Protein AF-A0A1F3ZTP5-F1 (afdb_monomer_lite)

Radius of gyration: 27.8 Å; chains: 1; bounding box: 77×36×83 Å

pLDDT: mean 87.01, std 12.2, range [31.11, 98.38]

Secondary structure (DSSP, 8-state):
---SSTHHHHHHHHHHHHHHHHHHHHHHHHHS-SSHHHHHHHHHHHHIIIIIHHHHHHHHHHHHHHHHHHHHHHHHHHHHHH-EEEES--BSS--EEEEEEPPPBPPTTGGG-TT--SBTTS-SSSSSHHHHHHHHHHS-EEETTEEEPPPSEEEEEEEETTEEEEEEEE--TT-SS-EEEEESS---SEEEEEEE---HHHHHTTEEEEEEEEEETTT--EEEEEEEEEE-TTTT--GGG--HHHH--STTSEESPPPGGG-HHHHHHHHHB-SS---

Foldseek 3Di:
DPPPDCVVVVVVVVVVVLVVVLVVQLVCLQPVDPDPVSSVVSNVVSCCVSPVVVVVVVVVVVVVVVLLVVLLVVQVCCQVPPFDKDFPAADEQFQEAEAPAAWAEDDLVLLLDLPRFTQPQHHHPPDCPVLVVQALQQCWDQDPVGTAGHHQWYKYWDQDPVGIKIWIWGDDPPPPDIDIDIDRDDPGQKYKHKDWPDDPVCSSSQKTKMKIWIAGNVVRDTRMIGIKMFHQSCNSDCPPNDSRNNPRQAQSGMPVGADPPRCVVSVSVCRRYGSHNDD

Structure (mmCIF, N/CA/C/O backbone):
data_AF-A0A1F3ZTP5-F1
#
_entry.id   AF-A0A1F3ZTP5-F1
#
loop_
_atom_site.group_PDB
_atom_site.id
_atom_site.type_symbol
_atom_site.label_atom_id
_atom_site.label_alt_id
_atom_site.label_comp_id
_atom_site.label_asym_id
_atom_site.label_entity_id
_atom_site.label_seq_id
_atom_site.pdbx_PDB_ins_code
_atom_site.Cartn_x
_atom_site.Cartn_y
_atom_site.Cartn_z
_atom_site.occupancy
_atom_site.B_iso_or_equiv
_atom_site.auth_seq_id
_atom_site.auth_comp_id
_atom_site.auth_asym_id
_atom_site.auth_atom_id
_atom_site.pdbx_PDB_model_num
ATOM 1 N N . MET A 1 1 ? -0.565 4.700 -25.127 1.00 31.11 1 MET A N 1
ATOM 2 C CA . MET A 1 1 ? -1.090 6.074 -25.301 1.00 31.11 1 MET A CA 1
ATOM 3 C C . MET A 1 1 ? 0.059 7.062 -25.530 1.00 31.11 1 MET A C 1
ATOM 5 O O . MET A 1 1 ? 0.350 7.865 -24.660 1.00 31.11 1 MET A O 1
ATOM 9 N N . LEU A 1 2 ? 0.741 7.001 -26.679 1.00 36.72 2 LEU A N 1
ATOM 10 C CA . LEU A 1 2 ? 1.839 7.929 -27.032 1.00 36.72 2 LEU A CA 1
ATOM 11 C C . LEU A 1 2 ? 1.608 8.626 -28.387 1.00 36.72 2 LEU A C 1
ATOM 13 O O . LEU A 1 2 ? 2.519 9.229 -28.938 1.00 36.72 2 LEU A O 1
ATOM 17 N N . GLU A 1 3 ? 0.387 8.563 -28.923 1.00 40.22 3 GLU A N 1
ATOM 18 C CA . GLU A 1 3 ? 0.065 9.089 -30.259 1.00 40.22 3 GLU A CA 1
ATOM 19 C C . GLU A 1 3 ? -0.577 10.489 -30.251 1.00 40.22 3 GLU A C 1
ATOM 21 O O . GLU A 1 3 ? -0.885 11.022 -31.308 1.00 40.22 3 GLU A O 1
ATOM 26 N N . LEU A 1 4 ? -0.776 11.120 -29.087 1.00 48.00 4 LEU A N 1
ATOM 27 C CA . LEU A 1 4 ? -1.592 12.344 -28.981 1.00 48.00 4 LEU A CA 1
ATOM 28 C C . LEU A 1 4 ? -0.819 13.656 -28.799 1.00 48.00 4 LEU A C 1
ATOM 30 O O . LEU A 1 4 ? -1.401 14.670 -2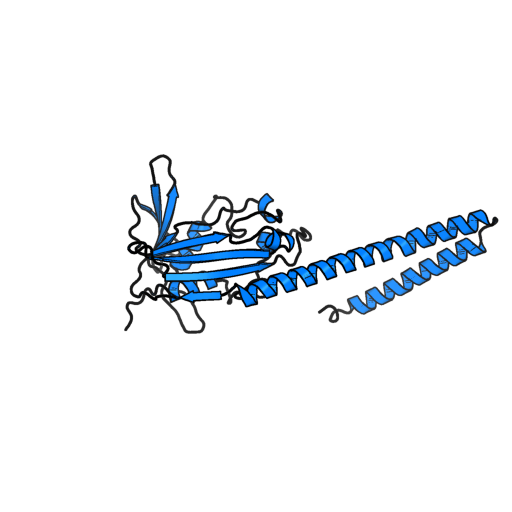8.428 1.00 48.00 4 LEU A O 1
ATOM 34 N N . THR A 1 5 ? 0.473 13.694 -29.113 1.00 50.00 5 THR A N 1
ATOM 35 C CA . THR A 1 5 ? 1.211 14.961 -29.183 1.00 50.00 5 THR A CA 1
ATOM 36 C C . THR A 1 5 ? 2.059 14.969 -30.452 1.00 50.00 5 THR A C 1
ATOM 38 O O . THR A 1 5 ? 2.748 13.995 -30.750 1.00 50.00 5 THR A O 1
ATOM 41 N N . GLY A 1 6 ? 2.048 16.064 -31.224 1.00 54.59 6 GLY A N 1
ATOM 42 C CA . GLY A 1 6 ? 2.854 16.258 -32.451 1.00 54.59 6 GLY A CA 1
ATOM 43 C C . GLY A 1 6 ? 4.380 16.124 -32.274 1.00 54.59 6 GLY A C 1
ATOM 44 O O . GLY A 1 6 ? 5.155 16.376 -33.189 1.00 54.59 6 GLY A O 1
ATOM 45 N N . VAL A 1 7 ? 4.825 15.689 -31.099 1.00 60.00 7 VAL A N 1
ATOM 46 C CA . VAL A 1 7 ? 6.170 15.216 -30.785 1.00 60.00 7 VAL A CA 1
ATOM 47 C C . VAL A 1 7 ? 6.524 13.975 -31.615 1.00 60.00 7 VAL A C 1
ATOM 49 O O . VAL A 1 7 ? 7.673 13.822 -32.018 1.00 60.00 7 VAL A O 1
ATOM 52 N N . GLY A 1 8 ? 5.551 13.116 -31.943 1.00 63.88 8 GLY A N 1
ATOM 53 C CA . GLY A 1 8 ? 5.797 11.908 -32.741 1.00 63.88 8 GLY A CA 1
ATOM 54 C C . GLY A 1 8 ? 6.301 12.197 -34.161 1.00 63.88 8 GLY A C 1
ATOM 55 O O . GLY A 1 8 ? 7.235 11.549 -34.635 1.00 63.88 8 GLY A O 1
ATOM 56 N N . SER A 1 9 ? 5.735 13.200 -34.835 1.00 69.81 9 SER A N 1
ATOM 57 C CA . SER A 1 9 ? 6.185 13.636 -36.164 1.00 69.81 9 SER A CA 1
ATOM 58 C C . SER A 1 9 ? 7.525 14.374 -36.103 1.00 69.81 9 SER A C 1
ATOM 60 O O . SER A 1 9 ? 8.385 14.135 -36.951 1.00 69.81 9 SER A O 1
ATOM 62 N N . LEU A 1 10 ? 7.749 15.191 -35.069 1.00 71.44 10 LEU A N 1
ATOM 63 C CA . LEU A 1 10 ? 9.030 15.862 -34.825 1.00 71.44 10 LEU A CA 1
ATOM 64 C C . LEU A 1 10 ? 10.173 14.856 -34.605 1.00 71.44 10 LEU A C 1
ATOM 66 O O . LEU A 1 10 ? 11.228 14.971 -35.224 1.00 71.44 10 LEU A O 1
ATOM 70 N N . LEU A 1 11 ? 9.952 13.828 -33.779 1.00 71.62 11 LEU A N 1
ATOM 71 C CA . LEU A 1 11 ? 10.932 12.769 -33.521 1.00 71.62 11 LEU A CA 1
ATOM 72 C C . LEU A 1 11 ? 11.228 11.933 -34.773 1.00 71.62 11 LEU A C 1
ATOM 74 O O . LEU A 1 11 ? 12.384 11.584 -35.013 1.00 71.62 11 LEU A O 1
ATOM 78 N N . ARG A 1 12 ? 10.216 11.656 -35.610 1.00 74.00 12 ARG A N 1
ATOM 79 C CA . ARG A 1 12 ? 10.426 11.019 -36.922 1.00 74.00 12 ARG A CA 1
ATOM 80 C C . ARG A 1 12 ? 11.275 11.899 -37.844 1.00 74.00 12 ARG A C 1
ATOM 82 O O . ARG A 1 12 ? 12.199 11.387 -38.466 1.00 74.00 12 ARG A O 1
ATOM 89 N N . GLY A 1 13 ? 11.024 13.209 -37.885 1.00 78.62 13 GLY A N 1
ATOM 90 C CA . GLY A 1 13 ? 11.834 14.161 -38.655 1.00 78.62 13 GLY A CA 1
ATOM 91 C C . GLY A 1 13 ? 13.297 14.203 -38.200 1.00 78.62 13 GLY A C 1
ATOM 92 O O . GLY A 1 13 ? 14.204 14.098 -39.024 1.00 78.62 13 GLY A O 1
ATOM 93 N N . ILE A 1 14 ? 13.535 14.260 -36.886 1.00 82.44 14 ILE A N 1
ATOM 94 C CA . ILE A 1 14 ? 14.885 14.215 -36.296 1.00 82.44 14 ILE A CA 1
ATOM 95 C C . ILE A 1 14 ? 15.584 12.887 -36.620 1.00 82.44 14 ILE A C 1
ATOM 97 O O . ILE A 1 14 ? 16.772 12.881 -36.938 1.00 82.44 14 ILE A O 1
ATOM 101 N N . SER A 1 15 ? 14.854 11.767 -36.604 1.00 82.12 15 SER A N 1
ATOM 102 C CA . SER A 1 15 ? 15.396 10.456 -36.975 1.00 82.12 15 SER A CA 1
ATOM 103 C C . SER A 1 15 ? 15.842 10.398 -38.440 1.00 82.12 15 SER A C 1
ATOM 105 O O . SER A 1 15 ? 16.926 9.889 -38.720 1.00 82.12 15 SER A O 1
ATOM 107 N N . VAL A 1 16 ? 15.063 10.962 -39.370 1.00 86.06 16 VAL A N 1
ATOM 108 C CA . VAL A 1 16 ? 15.443 11.032 -40.793 1.00 86.06 16 VAL A CA 1
ATOM 109 C C . VAL A 1 16 ? 16.711 11.865 -40.975 1.00 86.06 16 VAL A C 1
ATOM 111 O O . VAL A 1 16 ? 17.641 11.419 -41.642 1.00 86.06 16 VAL A O 1
ATOM 114 N N . VAL A 1 17 ? 16.796 13.037 -40.337 1.00 89.75 17 VAL A N 1
ATOM 115 C CA . VAL A 1 17 ? 17.998 13.890 -40.388 1.00 89.75 17 VAL A CA 1
ATOM 116 C C . VAL A 1 17 ? 19.217 13.169 -39.805 1.00 89.75 17 VAL A C 1
ATOM 118 O O . VAL A 1 17 ? 20.292 13.207 -40.400 1.00 89.75 17 VAL A O 1
ATOM 121 N N . TYR A 1 18 ? 19.056 12.464 -38.683 1.00 89.06 18 TYR A N 1
ATOM 122 C CA . TYR A 1 18 ? 20.122 11.676 -38.062 1.00 89.06 18 TYR A CA 1
ATOM 123 C C . TYR A 1 18 ? 20.670 10.595 -39.003 1.00 89.06 18 TYR A C 1
ATOM 125 O O . TYR A 1 18 ? 21.885 10.480 -39.170 1.00 89.06 18 TYR A O 1
ATOM 133 N N . TRP A 1 19 ? 19.790 9.840 -39.668 1.00 88.00 19 TRP A N 1
ATOM 134 C CA . TRP A 1 19 ? 20.212 8.817 -40.625 1.00 88.00 19 TRP A CA 1
ATOM 135 C C . TRP A 1 19 ? 20.832 9.415 -41.889 1.00 88.00 19 TRP A C 1
ATOM 137 O O . TRP A 1 19 ? 21.827 8.878 -42.366 1.00 88.00 19 TRP A O 1
ATOM 147 N N . LEU A 1 20 ? 20.337 10.556 -42.381 1.00 91.69 20 LEU A N 1
ATOM 148 C CA . LEU A 1 20 ? 20.961 11.279 -43.496 1.00 91.69 20 LEU A CA 1
ATOM 149 C C . LEU A 1 20 ? 22.379 11.761 -43.152 1.00 91.69 20 LEU A C 1
ATOM 151 O O . LEU A 1 20 ? 23.283 11.680 -43.990 1.00 91.69 20 LEU A O 1
ATOM 155 N N . LEU A 1 21 ? 22.598 12.231 -41.920 1.00 91.38 21 LEU A N 1
ATOM 156 C CA . LEU A 1 21 ? 23.928 12.592 -41.424 1.00 91.38 21 LEU A CA 1
ATOM 157 C C . LEU A 1 21 ? 24.839 11.364 -41.336 1.00 91.38 21 LEU A C 1
ATOM 159 O O . LEU A 1 21 ? 25.978 11.426 -41.799 1.00 91.38 21 LEU A O 1
ATOM 163 N N . ALA A 1 22 ? 24.332 10.240 -40.821 1.00 90.38 22 ALA A N 1
ATOM 164 C CA . ALA A 1 22 ? 25.071 8.981 -40.748 1.00 90.38 22 ALA A CA 1
ATOM 165 C C . ALA A 1 22 ? 25.503 8.488 -42.140 1.00 90.38 22 ALA A C 1
ATOM 167 O O . ALA A 1 22 ? 26.673 8.167 -42.353 1.00 90.38 22 ALA A O 1
ATOM 168 N N . THR A 1 23 ? 24.586 8.481 -43.116 1.00 90.88 23 THR A N 1
ATOM 169 C CA . THR A 1 23 ? 24.880 8.053 -44.493 1.00 90.88 23 THR A CA 1
ATOM 170 C C . THR A 1 23 ? 25.842 9.007 -45.193 1.00 90.88 23 THR A C 1
ATOM 172 O O . THR A 1 23 ? 26.735 8.556 -45.907 1.00 90.88 23 THR A O 1
ATOM 175 N N . SER A 1 24 ? 25.714 10.316 -44.955 1.00 90.31 24 SER A N 1
ATOM 176 C CA . SER A 1 24 ? 26.621 11.324 -45.518 1.00 90.31 24 SER A CA 1
ATOM 177 C C . SER A 1 24 ? 28.033 11.193 -44.943 1.00 90.31 24 SER A C 1
ATOM 179 O O . SER A 1 24 ? 29.011 11.217 -45.690 1.00 90.31 24 SER A O 1
ATOM 181 N N . ALA A 1 25 ? 28.156 10.988 -43.628 1.00 89.25 25 ALA A N 1
ATOM 182 C CA . ALA A 1 25 ? 29.435 10.748 -42.963 1.00 89.25 25 ALA A CA 1
ATOM 183 C C . ALA A 1 25 ? 30.100 9.455 -43.461 1.00 89.25 25 ALA A C 1
ATOM 185 O O . ALA A 1 25 ? 31.305 9.440 -43.720 1.00 89.25 25 ALA A O 1
ATOM 186 N N . LEU A 1 26 ? 29.314 8.392 -43.664 1.00 90.94 26 LEU A N 1
ATOM 187 C CA . LEU A 1 26 ? 29.799 7.128 -44.215 1.00 90.94 26 LEU A CA 1
ATOM 188 C C . LEU A 1 26 ? 30.305 7.297 -45.657 1.00 90.94 26 LEU A C 1
ATOM 190 O O . LEU A 1 26 ? 31.406 6.849 -45.979 1.00 90.94 26 LEU A O 1
ATOM 194 N N . ALA A 1 27 ? 29.545 7.989 -46.511 1.00 89.88 27 ALA A N 1
ATOM 195 C CA . ALA A 1 27 ? 29.942 8.275 -47.890 1.00 89.88 27 ALA A CA 1
ATOM 196 C C . ALA A 1 27 ? 31.245 9.091 -47.949 1.00 89.88 27 ALA A C 1
ATOM 198 O O . ALA A 1 27 ? 32.161 8.747 -48.698 1.00 89.88 27 ALA A O 1
ATOM 199 N N . LEU A 1 28 ? 31.376 10.122 -47.105 1.00 88.38 28 LEU A N 1
ATOM 200 C CA . LEU A 1 28 ? 32.594 10.931 -47.005 1.00 88.38 28 LEU A CA 1
ATOM 201 C C . LEU A 1 28 ? 33.809 10.107 -46.553 1.00 88.38 28 LEU A C 1
ATOM 203 O O . LEU A 1 28 ? 34.886 10.256 -47.137 1.00 88.38 28 LEU A O 1
ATOM 207 N N . ALA A 1 29 ? 33.642 9.217 -45.570 1.00 87.06 29 ALA A N 1
ATOM 208 C CA . ALA A 1 29 ? 34.709 8.339 -45.086 1.00 87.06 29 ALA A CA 1
ATOM 209 C C . ALA A 1 29 ? 35.222 7.379 -46.179 1.00 87.06 29 ALA A C 1
ATOM 211 O O . ALA A 1 29 ? 36.426 7.126 -46.274 1.00 87.06 29 ALA A O 1
ATOM 212 N N . ILE A 1 30 ? 34.329 6.885 -47.043 1.00 85.81 30 ILE A N 1
ATOM 213 C CA . ILE A 1 30 ? 34.668 5.959 -48.135 1.00 85.81 30 ILE A CA 1
ATOM 214 C C . ILE A 1 30 ? 35.279 6.698 -49.340 1.00 85.81 30 ILE A C 1
ATOM 216 O O . ILE A 1 30 ? 36.223 6.196 -49.962 1.00 85.81 30 ILE A O 1
ATOM 220 N N . TRP A 1 31 ? 34.771 7.887 -49.684 1.00 85.62 31 TRP A N 1
ATOM 221 C CA . TRP A 1 31 ? 35.189 8.628 -50.882 1.00 85.62 31 TRP A CA 1
ATOM 222 C C . TRP A 1 31 ? 36.467 9.446 -50.696 1.00 85.62 31 TRP A C 1
ATOM 224 O O . TRP A 1 31 ? 37.300 9.460 -51.598 1.00 85.62 31 TRP A O 1
ATOM 234 N N . LYS A 1 32 ? 36.664 10.099 -49.543 1.00 81.31 32 LYS A N 1
ATOM 235 C CA . LYS A 1 32 ? 37.832 10.975 -49.315 1.00 81.31 32 LYS A CA 1
ATOM 236 C C . LYS A 1 32 ? 39.041 10.281 -48.681 1.00 81.31 32 LYS A C 1
ATOM 238 O O . LYS A 1 32 ? 40.088 10.907 -48.546 1.00 81.31 32 LYS A O 1
ATOM 243 N N . GLY A 1 33 ? 38.933 9.009 -48.297 1.00 74.25 33 GLY A N 1
ATOM 244 C CA . GLY A 1 33 ? 40.052 8.263 -47.720 1.00 74.25 33 GLY A CA 1
ATOM 245 C C . GLY A 1 33 ? 41.163 7.998 -48.752 1.00 74.25 33 GLY A C 1
ATOM 246 O O . GLY A 1 33 ? 40.911 7.292 -49.728 1.00 74.25 33 GLY A O 1
ATOM 247 N N . PRO A 1 34 ? 42.404 8.485 -48.557 1.00 70.94 34 PRO A N 1
ATOM 248 C CA . PRO A 1 34 ? 43.487 8.310 -49.532 1.00 70.94 34 PRO A CA 1
ATOM 249 C C . PRO A 1 34 ? 44.067 6.885 -49.550 1.00 70.94 34 PRO A C 1
ATOM 251 O O . PRO A 1 34 ? 44.755 6.506 -50.492 1.00 70.94 34 PRO A O 1
ATOM 254 N N . ARG A 1 35 ? 43.808 6.080 -48.508 1.00 82.06 35 ARG A N 1
ATOM 255 C CA . ARG A 1 35 ? 44.288 4.696 -48.362 1.00 82.06 35 ARG A CA 1
ATOM 256 C C . ARG A 1 35 ? 43.151 3.771 -47.944 1.00 82.06 35 ARG A C 1
ATOM 258 O O . ARG A 1 35 ? 42.264 4.183 -47.198 1.00 82.06 35 ARG A O 1
ATOM 265 N N . TRP A 1 36 ? 43.206 2.514 -48.381 1.00 78.19 36 TRP A N 1
ATOM 266 C CA . TRP A 1 36 ? 42.155 1.521 -48.127 1.00 78.19 36 TRP A CA 1
ATOM 267 C C . TRP A 1 36 ? 41.893 1.289 -46.627 1.00 78.19 36 TRP A C 1
ATOM 269 O O . TRP A 1 36 ? 40.739 1.227 -46.219 1.00 78.19 36 TRP A O 1
ATOM 279 N N . TRP A 1 37 ? 42.933 1.284 -45.784 1.00 74.81 37 TRP A N 1
ATOM 280 C CA . TRP A 1 37 ? 42.785 1.138 -44.328 1.00 74.81 37 TRP A CA 1
ATOM 281 C C . TRP A 1 37 ? 42.115 2.350 -43.659 1.00 74.81 37 TRP A C 1
ATOM 283 O O . TRP A 1 37 ? 41.354 2.186 -42.708 1.00 74.81 37 TRP A O 1
ATOM 293 N N . GLY A 1 38 ? 42.342 3.564 -44.173 1.00 81.31 38 GLY A N 1
ATOM 294 C CA . GLY A 1 38 ? 41.719 4.786 -43.654 1.00 81.31 38 GLY A CA 1
ATOM 295 C C . GLY A 1 38 ? 40.217 4.832 -43.937 1.00 81.31 38 GLY A C 1
ATOM 296 O O . GLY A 1 38 ? 39.445 5.281 -43.093 1.00 81.31 38 GLY A O 1
ATOM 297 N N . LYS A 1 39 ? 39.795 4.285 -45.086 1.00 83.62 39 LYS A N 1
ATOM 298 C CA . LYS A 1 39 ? 38.377 4.098 -45.427 1.00 83.62 39 LYS A CA 1
ATOM 299 C C . LYS A 1 39 ? 37.701 3.119 -44.465 1.00 83.62 39 LYS A C 1
ATOM 301 O O . LYS A 1 39 ? 36.627 3.422 -43.953 1.00 83.62 39 LYS A O 1
ATOM 306 N N . SER A 1 40 ? 38.350 1.988 -44.174 1.00 83.44 40 SER A N 1
ATOM 307 C CA . SER A 1 40 ? 37.825 0.980 -43.243 1.00 83.44 40 SER A CA 1
ATOM 308 C C . SER A 1 40 ? 37.694 1.518 -41.817 1.00 83.44 40 SER A C 1
ATOM 310 O O . SER A 1 40 ? 36.636 1.372 -41.211 1.00 83.44 40 SER A O 1
ATOM 312 N N . LEU A 1 41 ? 38.723 2.193 -41.291 1.00 86.69 41 LEU A N 1
ATOM 313 C CA . LEU A 1 41 ? 38.667 2.789 -39.949 1.00 86.69 41 LEU A CA 1
ATOM 314 C C . LEU A 1 41 ? 37.601 3.888 -39.848 1.00 86.69 41 LEU A C 1
ATOM 316 O O . LEU A 1 41 ? 36.858 3.929 -38.868 1.00 86.69 41 LEU A O 1
ATOM 320 N N . GLY A 1 42 ? 37.480 4.742 -40.870 1.00 85.81 42 GLY A N 1
ATOM 321 C CA . GLY A 1 42 ? 36.446 5.776 -40.923 1.00 85.81 42 GLY A CA 1
ATOM 322 C C . GLY A 1 42 ? 35.030 5.195 -40.963 1.00 85.81 42 GLY A C 1
ATOM 323 O O . GLY A 1 42 ? 34.162 5.642 -40.217 1.00 85.81 42 GLY A O 1
ATOM 324 N N . ALA A 1 43 ? 34.799 4.156 -41.770 1.00 86.50 43 ALA A N 1
ATOM 325 C CA . ALA A 1 43 ? 33.508 3.475 -41.831 1.00 86.50 43 ALA A CA 1
ATOM 326 C C . ALA A 1 43 ? 33.143 2.800 -40.498 1.00 86.50 43 ALA A C 1
ATOM 328 O O . ALA A 1 43 ? 32.012 2.936 -40.035 1.00 86.50 43 ALA A O 1
ATOM 329 N N . ILE A 1 44 ? 34.100 2.135 -39.841 1.00 88.56 44 ILE A N 1
ATOM 330 C CA . ILE A 1 44 ? 33.896 1.527 -38.516 1.00 88.56 44 ILE A CA 1
ATOM 331 C C . ILE A 1 44 ? 33.541 2.596 -37.478 1.00 88.56 44 ILE A C 1
ATOM 333 O O . ILE A 1 44 ? 32.602 2.402 -36.711 1.00 88.56 44 ILE A O 1
ATOM 337 N N . ALA A 1 45 ? 34.234 3.739 -37.471 1.00 88.44 45 ALA A N 1
ATOM 338 C CA . ALA A 1 45 ? 33.935 4.831 -36.547 1.00 88.44 45 ALA A CA 1
ATOM 339 C C . ALA A 1 45 ? 32.504 5.370 -36.731 1.00 88.44 45 ALA A C 1
ATOM 341 O O . ALA A 1 45 ? 31.798 5.580 -35.746 1.00 88.44 45 ALA A O 1
ATOM 342 N N . VAL A 1 46 ? 32.046 5.528 -37.980 1.00 89.75 46 VAL A N 1
ATOM 343 C CA . VAL A 1 46 ? 30.666 5.945 -38.283 1.00 89.75 46 VAL A CA 1
ATOM 344 C C . VAL A 1 46 ? 29.657 4.878 -37.845 1.00 89.75 46 VAL A C 1
ATOM 346 O O . VAL A 1 46 ? 28.667 5.213 -37.203 1.00 89.75 46 VAL A O 1
ATOM 349 N N . LEU A 1 47 ? 29.909 3.595 -38.116 1.00 87.94 47 LEU A N 1
ATOM 350 C CA . LEU A 1 47 ? 29.022 2.501 -37.696 1.00 87.94 47 LEU A CA 1
ATOM 351 C C . LEU A 1 47 ? 28.952 2.346 -36.172 1.00 87.94 47 LEU A C 1
ATOM 353 O O . LEU A 1 47 ? 27.885 2.063 -35.633 1.00 87.94 47 LEU A O 1
ATOM 357 N N . LEU A 1 48 ? 30.054 2.565 -35.456 1.00 86.00 48 LEU A N 1
ATOM 358 C CA . LEU A 1 48 ? 30.045 2.578 -33.995 1.00 86.00 48 LEU A CA 1
ATOM 359 C C . LEU A 1 48 ? 29.262 3.785 -33.468 1.00 86.00 48 LEU A C 1
ATOM 361 O O . LEU A 1 48 ? 28.377 3.620 -32.637 1.00 86.00 48 LEU A O 1
ATOM 365 N N . LEU A 1 49 ? 29.514 4.992 -33.975 1.00 85.12 49 LEU A N 1
ATOM 366 C CA . LEU A 1 49 ? 28.859 6.194 -33.454 1.00 85.12 49 LEU A CA 1
ATOM 367 C C . LEU A 1 49 ? 27.357 6.246 -33.780 1.00 85.12 49 LEU A C 1
ATOM 369 O O . LEU A 1 49 ? 26.557 6.622 -32.924 1.00 85.12 49 LEU A O 1
ATOM 373 N N . PHE A 1 50 ? 26.969 5.835 -34.990 1.00 88.56 50 PHE A N 1
ATOM 374 C CA . PHE A 1 50 ? 25.585 5.911 -35.462 1.00 88.56 50 PHE A CA 1
ATOM 375 C C . PHE A 1 50 ? 24.804 4.593 -35.367 1.00 88.56 50 PHE A C 1
ATOM 377 O O . PHE A 1 50 ? 23.580 4.609 -35.422 1.00 88.56 50 PHE A O 1
ATOM 384 N N . GLY A 1 51 ? 25.474 3.448 -35.217 1.00 84.69 51 GLY A N 1
ATOM 385 C CA . GLY A 1 51 ? 24.833 2.132 -35.114 1.00 84.69 51 GLY A CA 1
ATOM 386 C C . GLY A 1 51 ? 24.814 1.571 -33.692 1.00 84.69 51 GLY A C 1
ATOM 387 O O . GLY A 1 51 ? 23.766 1.132 -33.221 1.00 84.69 51 GLY A O 1
ATOM 388 N N . PHE A 1 52 ? 25.941 1.612 -32.973 1.00 86.88 52 PHE A N 1
ATOM 389 C CA . PHE A 1 52 ? 26.047 0.975 -31.652 1.00 86.88 52 PHE A CA 1
ATOM 390 C C . PHE A 1 52 ? 25.128 1.622 -30.609 1.00 86.88 52 PHE A C 1
ATOM 392 O O . PHE A 1 52 ? 24.407 0.910 -29.911 1.00 86.88 52 PHE A O 1
ATOM 399 N N . PHE A 1 53 ? 25.111 2.956 -30.508 1.00 80.88 53 PHE A N 1
ATOM 400 C CA . PHE A 1 53 ? 24.292 3.652 -29.508 1.00 80.88 53 PHE A CA 1
ATOM 401 C C . PHE A 1 53 ? 22.779 3.465 -29.726 1.00 80.88 53 PHE A C 1
ATOM 403 O O . PHE A 1 53 ? 22.104 3.103 -28.758 1.00 80.88 53 PHE A O 1
ATOM 410 N N . PRO A 1 54 ? 22.223 3.619 -30.949 1.00 86.06 54 PRO A N 1
ATOM 411 C CA . PRO A 1 54 ? 20.804 3.348 -31.182 1.00 86.06 54 PRO A CA 1
ATOM 412 C C . PRO A 1 54 ? 20.415 1.890 -30.946 1.00 86.06 54 PRO A C 1
ATOM 414 O O . PRO A 1 54 ? 19.390 1.635 -30.317 1.00 86.06 54 PRO A O 1
ATOM 417 N N . VAL A 1 55 ? 21.235 0.928 -31.388 1.00 88.38 55 VAL A N 1
ATOM 418 C CA . VAL A 1 55 ? 20.959 -0.503 -31.172 1.00 88.38 55 VAL A CA 1
ATOM 419 C C . VAL A 1 55 ? 21.000 -0.843 -29.685 1.00 88.38 55 VAL A C 1
ATOM 421 O O . VAL A 1 55 ? 20.094 -1.509 -29.188 1.00 88.38 55 VAL A O 1
ATOM 424 N N . LYS A 1 56 ? 22.000 -0.347 -28.947 1.00 88.62 56 LYS A N 1
ATOM 425 C CA . LYS A 1 56 ? 22.081 -0.527 -27.493 1.00 88.62 56 LYS A CA 1
ATOM 426 C C . LYS A 1 56 ? 20.847 0.051 -26.794 1.00 88.62 56 LYS A C 1
ATOM 428 O O . LYS A 1 56 ? 20.226 -0.645 -25.994 1.00 88.62 56 LYS A O 1
ATOM 433 N N . GLY A 1 57 ? 20.453 1.280 -27.134 1.00 87.62 57 GLY A N 1
ATOM 434 C CA . GLY A 1 57 ? 19.261 1.918 -26.571 1.00 87.62 57 GLY A CA 1
ATOM 435 C C . GLY A 1 57 ? 17.966 1.171 -26.906 1.00 87.62 57 GLY A C 1
ATOM 436 O O . GLY A 1 57 ? 17.101 1.026 -26.042 1.00 87.62 57 GLY A O 1
ATOM 437 N N . TRP A 1 58 ? 17.844 0.644 -28.128 1.00 88.25 58 TRP A N 1
ATOM 438 C CA . TRP A 1 58 ? 16.716 -0.193 -28.543 1.00 88.25 58 TRP A CA 1
ATOM 439 C C . TRP A 1 58 ? 16.661 -1.511 -27.760 1.00 88.25 58 TRP A C 1
ATOM 441 O O . TRP A 1 58 ? 15.603 -1.856 -27.238 1.00 88.25 58 TRP A O 1
ATOM 451 N N . LEU A 1 59 ? 17.794 -2.201 -27.593 1.00 92.38 59 LEU A N 1
ATOM 452 C CA . LEU A 1 59 ? 17.884 -3.430 -26.796 1.00 92.38 59 LEU A CA 1
ATOM 453 C C . LEU A 1 59 ? 17.516 -3.186 -25.326 1.00 92.38 59 LEU A C 1
ATOM 455 O O . LEU A 1 59 ? 16.768 -3.963 -24.735 1.00 92.38 59 LEU A O 1
ATOM 459 N N . GLU A 1 60 ? 18.017 -2.107 -24.723 1.00 91.06 60 GLU A N 1
ATOM 460 C CA . GLU A 1 60 ? 17.663 -1.719 -23.352 1.00 91.06 60 GLU A CA 1
ATOM 461 C C . GLU A 1 60 ? 16.174 -1.372 -23.230 1.00 91.06 60 GLU A C 1
ATOM 463 O O . GLU A 1 60 ? 15.513 -1.811 -22.289 1.00 91.06 60 GLU A O 1
ATOM 468 N N . ALA A 1 61 ? 15.612 -0.637 -24.194 1.00 90.12 61 ALA A N 1
ATOM 469 C CA . ALA A 1 61 ? 14.184 -0.336 -24.232 1.00 90.12 61 ALA A CA 1
ATOM 470 C C . ALA A 1 61 ? 13.333 -1.604 -24.370 1.00 90.12 61 ALA A C 1
ATOM 472 O O . ALA A 1 61 ? 12.339 -1.744 -23.661 1.00 90.12 61 ALA A O 1
ATOM 473 N N . GLN A 1 62 ? 13.742 -2.550 -25.217 1.00 93.00 62 GLN A N 1
ATOM 474 C CA . GLN A 1 62 ? 13.058 -3.831 -25.373 1.00 93.00 62 GLN A CA 1
ATOM 475 C C . GLN A 1 62 ? 13.077 -4.631 -24.065 1.00 93.00 62 GLN A C 1
ATOM 477 O O . GLN A 1 62 ? 12.030 -5.118 -23.644 1.00 93.00 62 GLN A O 1
ATOM 482 N N . LYS A 1 63 ? 14.229 -4.710 -23.382 1.00 93.19 63 LYS A N 1
ATOM 483 C CA . LYS A 1 63 ? 14.346 -5.370 -22.070 1.00 93.19 63 LYS A CA 1
ATOM 484 C C . LYS A 1 63 ? 13.448 -4.718 -21.019 1.00 93.19 63 LYS A C 1
ATOM 486 O O . LYS A 1 63 ? 12.730 -5.427 -20.322 1.00 93.19 63 LYS A O 1
ATOM 491 N N . ARG A 1 64 ? 13.443 -3.382 -20.933 1.00 91.62 64 ARG A N 1
ATOM 492 C CA . ARG A 1 64 ? 12.565 -2.639 -20.010 1.00 91.62 64 ARG A CA 1
ATOM 493 C C . ARG A 1 64 ? 11.090 -2.890 -20.300 1.00 91.62 64 ARG A C 1
ATOM 495 O O . ARG A 1 64 ? 10.328 -3.118 -19.370 1.00 91.62 64 ARG A O 1
ATOM 502 N N . ASN A 1 65 ? 10.693 -2.880 -21.571 1.00 94.75 65 ASN A N 1
ATOM 503 C CA . ASN A 1 65 ? 9.308 -3.129 -21.967 1.00 94.75 65 ASN A CA 1
ATOM 504 C C . ASN A 1 65 ? 8.878 -4.567 -21.652 1.00 94.75 65 ASN A C 1
ATOM 506 O O . ASN A 1 65 ? 7.776 -4.762 -21.150 1.00 94.75 65 ASN A O 1
ATOM 510 N N . ALA A 1 66 ? 9.742 -5.553 -21.911 1.00 96.06 66 ALA A N 1
ATOM 511 C CA . ALA A 1 66 ? 9.474 -6.952 -21.583 1.00 96.06 66 ALA A CA 1
ATOM 512 C C . ALA A 1 66 ? 9.324 -7.149 -20.067 1.00 96.06 66 ALA A C 1
ATOM 514 O O . ALA A 1 66 ? 8.329 -7.712 -19.622 1.00 96.06 66 ALA A O 1
ATOM 515 N N . TYR A 1 67 ? 10.253 -6.598 -19.278 1.00 96.44 67 TYR A N 1
ATOM 516 C CA . TYR A 1 67 ? 10.172 -6.623 -17.817 1.00 96.44 67 TYR A CA 1
ATOM 517 C C . TYR A 1 67 ? 8.900 -5.939 -17.299 1.00 96.44 67 TYR A C 1
ATOM 519 O O . TYR A 1 67 ? 8.204 -6.491 -16.455 1.00 96.44 67 TYR A O 1
ATOM 527 N N . ALA A 1 68 ? 8.554 -4.764 -17.833 1.00 97.06 68 ALA A N 1
ATOM 528 C CA . ALA A 1 68 ? 7.342 -4.054 -17.444 1.00 97.06 68 ALA A CA 1
ATOM 529 C C . ALA A 1 68 ? 6.083 -4.881 -17.744 1.00 97.06 68 ALA A C 1
ATOM 531 O O . ALA A 1 68 ? 5.201 -4.980 -16.897 1.00 97.06 68 ALA A O 1
ATOM 532 N N . GLN A 1 69 ? 5.996 -5.493 -18.928 1.00 97.62 69 GLN A N 1
ATOM 533 C CA . GLN A 1 69 ? 4.875 -6.366 -19.288 1.00 97.62 69 GLN A CA 1
ATOM 534 C C . GLN A 1 69 ? 4.751 -7.554 -18.330 1.00 97.62 69 GLN A C 1
ATOM 536 O O . GLN A 1 69 ? 3.649 -7.856 -17.877 1.00 97.62 69 GLN A O 1
ATOM 541 N N . GLU A 1 70 ? 5.872 -8.189 -17.994 1.00 97.94 70 GLU A N 1
ATOM 542 C CA . GLU A 1 70 ? 5.923 -9.301 -17.047 1.00 97.94 70 GLU A CA 1
ATOM 543 C C . GLU A 1 70 ? 5.492 -8.870 -15.637 1.00 97.94 70 GLU A C 1
ATOM 545 O O . GLU A 1 70 ? 4.620 -9.503 -15.044 1.00 97.94 70 GLU A O 1
ATOM 550 N N . ALA A 1 71 ? 6.014 -7.746 -15.139 1.00 98.31 71 ALA A N 1
ATOM 551 C CA . ALA A 1 71 ? 5.668 -7.187 -13.835 1.00 98.31 71 ALA A CA 1
ATOM 552 C C . ALA A 1 71 ? 4.175 -6.843 -13.731 1.00 98.31 71 ALA A C 1
ATOM 554 O O . ALA A 1 71 ? 3.510 -7.194 -12.756 1.00 98.31 71 ALA A O 1
ATOM 555 N N . TRP A 1 72 ? 3.618 -6.200 -14.761 1.00 98.12 72 TRP A N 1
ATOM 556 C CA . TRP A 1 72 ? 2.194 -5.871 -14.818 1.00 98.12 72 TRP A CA 1
ATOM 557 C C . TRP A 1 72 ? 1.309 -7.115 -14.918 1.00 98.12 72 TRP A C 1
ATOM 559 O O . TRP A 1 72 ? 0.251 -7.156 -14.289 1.00 98.12 72 TRP A O 1
ATOM 569 N N . ALA A 1 73 ? 1.727 -8.136 -15.671 1.00 98.38 73 ALA A N 1
ATOM 570 C CA . ALA A 1 73 ? 1.015 -9.409 -15.735 1.00 98.38 73 ALA A CA 1
ATOM 571 C C . ALA A 1 73 ? 1.031 -10.128 -14.377 1.00 98.38 73 ALA A C 1
ATOM 573 O O . ALA A 1 73 ? -0.002 -10.633 -13.938 1.00 98.38 73 ALA A O 1
ATOM 574 N N . TYR A 1 74 ? 2.175 -10.119 -13.690 1.00 98.38 74 TYR A N 1
ATOM 575 C CA . TYR A 1 74 ? 2.323 -10.678 -12.350 1.00 98.38 74 TYR A CA 1
ATOM 576 C C . TYR A 1 74 ? 1.440 -9.953 -11.326 1.00 98.38 74 TYR A C 1
ATOM 578 O O . TYR A 1 74 ? 0.664 -10.589 -10.613 1.00 98.38 74 TYR A O 1
ATOM 586 N N . PHE A 1 75 ? 1.486 -8.618 -11.305 1.00 98.19 75 PHE A N 1
ATOM 587 C CA . PHE A 1 75 ? 0.615 -7.795 -10.466 1.00 98.19 75 PHE A CA 1
ATOM 588 C C . PHE A 1 75 ? -0.864 -8.087 -10.729 1.00 98.19 75 PHE A C 1
ATOM 590 O O . PHE A 1 75 ? -1.613 -8.352 -9.792 1.00 98.19 75 PHE A O 1
ATOM 597 N N . LYS A 1 76 ? -1.279 -8.117 -12.002 1.00 97.81 76 LYS A N 1
ATOM 598 C CA . LYS A 1 76 ? -2.658 -8.444 -12.377 1.00 97.81 76 LYS A CA 1
ATOM 599 C C . LYS A 1 76 ? -3.070 -9.827 -11.871 1.00 97.81 76 LYS A C 1
ATOM 601 O O . LYS A 1 76 ? -4.149 -9.962 -11.309 1.00 97.81 76 LYS A O 1
ATOM 606 N N . LYS A 1 77 ? -2.201 -10.831 -12.001 1.00 98.12 77 LYS A N 1
ATOM 607 C CA . LYS A 1 77 ? -2.456 -12.174 -11.471 1.00 98.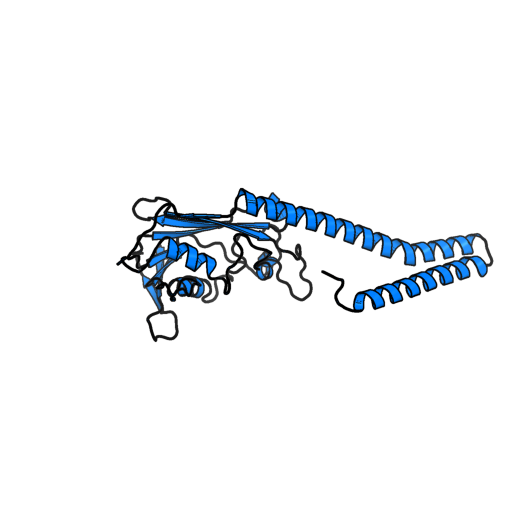12 77 LYS A CA 1
ATOM 608 C C . LYS A 1 77 ? -2.694 -12.151 -9.958 1.00 98.12 77 LYS A C 1
ATOM 610 O O . LYS A 1 77 ? -3.650 -12.755 -9.485 1.00 98.12 77 LYS A O 1
ATOM 615 N N . LEU A 1 78 ? -1.866 -11.433 -9.193 1.00 97.94 78 LEU A N 1
ATOM 616 C CA . LEU A 1 78 ? -2.074 -11.277 -7.748 1.00 97.94 78 LEU A CA 1
ATOM 617 C C . LEU A 1 78 ? -3.396 -10.576 -7.428 1.00 97.94 78 LEU A C 1
ATOM 619 O O . LEU A 1 78 ? -4.094 -10.980 -6.497 1.00 97.94 78 LEU A O 1
ATOM 623 N N . CYS A 1 79 ? -3.756 -9.557 -8.206 1.00 96.56 79 CYS A N 1
ATOM 624 C CA . CYS A 1 79 ? -5.040 -8.884 -8.069 1.00 96.56 79 CYS A CA 1
ATOM 625 C C . CYS A 1 79 ? -6.214 -9.838 -8.298 1.00 96.56 79 CYS A C 1
ATOM 627 O O . CYS A 1 79 ? -7.117 -9.885 -7.466 1.00 96.56 79 CYS A O 1
ATOM 629 N N . ASP A 1 80 ? -6.174 -10.617 -9.375 1.00 96.81 80 ASP A N 1
ATOM 630 C CA . ASP A 1 80 ? -7.268 -11.501 -9.775 1.00 96.81 80 ASP A CA 1
ATOM 631 C C . ASP A 1 80 ? -7.406 -12.714 -8.830 1.00 96.81 80 ASP A C 1
ATOM 633 O O . ASP A 1 80 ? -8.519 -13.148 -8.539 1.00 96.81 80 ASP A O 1
ATOM 637 N N . GLU A 1 81 ? -6.292 -13.256 -8.322 1.00 96.88 81 GLU A N 1
ATOM 638 C CA . GLU A 1 81 ? -6.290 -14.501 -7.536 1.00 96.88 81 GLU A CA 1
ATOM 639 C C . GLU A 1 81 ? -6.297 -14.290 -6.015 1.00 96.88 81 GLU A C 1
ATOM 641 O O . GLU A 1 81 ? -6.829 -15.125 -5.281 1.00 96.88 81 GLU A O 1
ATOM 646 N N . LYS A 1 82 ? -5.654 -13.224 -5.517 1.00 96.69 82 LYS A N 1
ATOM 647 C CA . LYS A 1 82 ? -5.355 -13.062 -4.080 1.00 96.69 82 LYS A CA 1
ATOM 648 C C . LYS A 1 82 ? -5.932 -11.801 -3.452 1.00 96.69 82 LYS A C 1
ATOM 650 O O . LYS A 1 82 ? -6.098 -11.777 -2.233 1.00 96.69 82 LYS A O 1
ATOM 655 N N . SER A 1 83 ? -6.193 -10.753 -4.233 1.00 96.06 83 SER A N 1
ATOM 656 C CA . SER A 1 83 ? -6.750 -9.513 -3.686 1.00 96.06 83 SER A CA 1
ATOM 657 C C . SER A 1 83 ? -8.245 -9.642 -3.408 1.00 96.06 83 SER A C 1
ATOM 659 O O . SER A 1 83 ? -8.951 -10.441 -4.021 1.00 96.06 83 SER A O 1
ATOM 661 N N . GLY A 1 84 ? -8.739 -8.846 -2.465 1.00 94.75 84 GLY A N 1
ATOM 662 C CA . GLY A 1 84 ? -10.161 -8.791 -2.169 1.00 94.75 84 GLY A CA 1
ATOM 663 C C . GLY A 1 84 ? -10.464 -8.436 -0.726 1.00 94.75 84 GLY A C 1
ATOM 664 O O . GLY A 1 84 ? -9.582 -8.305 0.123 1.00 94.75 84 GLY A O 1
ATOM 665 N N . GLU A 1 85 ? -11.753 -8.288 -0.463 1.00 95.25 85 GLU A N 1
ATOM 666 C CA . GLU A 1 85 ? -12.306 -7.975 0.847 1.00 95.25 85 GLU A CA 1
ATOM 667 C C . GLU A 1 85 ? -13.244 -9.102 1.272 1.00 95.25 85 GLU A C 1
ATOM 669 O O . GLU A 1 85 ? -14.086 -9.558 0.498 1.00 95.25 85 GLU A O 1
ATOM 674 N N . LYS A 1 86 ? -13.104 -9.548 2.517 1.00 96.75 86 LYS A N 1
ATOM 675 C CA . LYS A 1 86 ? -13.958 -10.551 3.148 1.00 96.75 86 LYS A CA 1
ATOM 676 C C . LYS A 1 86 ? -14.436 -9.997 4.478 1.00 96.75 86 LYS A C 1
ATOM 678 O O . LYS A 1 86 ? -13.630 -9.708 5.359 1.00 96.75 86 LYS A O 1
ATOM 683 N N . ILE A 1 87 ? -15.747 -9.865 4.632 1.00 97.19 87 ILE A N 1
ATOM 684 C CA . ILE A 1 87 ? -16.383 -9.507 5.901 1.00 97.19 87 ILE A CA 1
ATOM 685 C C . ILE A 1 87 ? -17.117 -10.752 6.386 1.00 97.19 87 ILE A C 1
ATOM 687 O O . ILE A 1 87 ? -18.127 -11.143 5.811 1.00 97.19 87 ILE A O 1
ATOM 691 N N . TYR A 1 88 ? -16.577 -11.397 7.417 1.00 97.44 88 TYR A N 1
ATOM 692 C CA . TYR A 1 88 ? -17.147 -12.620 7.985 1.00 97.44 88 TYR A CA 1
ATOM 693 C C . TYR A 1 88 ? -18.282 -12.305 8.957 1.00 97.44 88 TYR A C 1
ATOM 695 O O . TYR A 1 88 ? -19.233 -13.073 9.086 1.00 97.44 88 TYR A O 1
ATOM 703 N N . LYS A 1 89 ? -18.176 -11.169 9.655 1.00 96.25 89 LYS A N 1
ATOM 704 C CA . LYS A 1 89 ? -19.178 -10.697 10.605 1.00 96.25 89 LYS A CA 1
ATOM 705 C C . LYS A 1 89 ? -19.221 -9.176 10.629 1.00 96.25 89 LYS A C 1
ATOM 707 O O . LYS A 1 89 ? -18.199 -8.516 10.464 1.00 96.25 89 LYS A O 1
ATOM 712 N N . THR A 1 90 ? -20.405 -8.635 10.883 1.00 96.62 90 THR A N 1
ATOM 713 C CA . THR A 1 90 ? -20.630 -7.204 11.090 1.00 96.62 90 THR A CA 1
ATOM 714 C C . THR A 1 90 ? -21.073 -6.939 12.521 1.00 96.62 90 THR A C 1
ATOM 716 O O . THR A 1 90 ? -21.811 -7.735 13.107 1.00 96.62 90 THR A O 1
ATOM 719 N N . PHE A 1 91 ? -20.652 -5.807 13.074 1.00 96.31 91 PHE A N 1
ATOM 720 C CA . PHE A 1 91 ? -21.059 -5.338 14.395 1.00 96.31 91 PHE A CA 1
ATOM 721 C C . PHE A 1 91 ? -21.598 -3.911 14.301 1.00 96.31 91 PHE A C 1
ATOM 723 O O . PHE A 1 91 ? -21.062 -3.092 13.557 1.00 96.31 91 PHE A O 1
ATOM 730 N N . THR A 1 92 ? -22.653 -3.623 15.060 1.00 95.50 92 THR A N 1
ATOM 731 C CA . THR A 1 92 ? -23.272 -2.297 15.190 1.00 95.50 92 THR A CA 1
ATOM 732 C C . THR A 1 92 ? -22.965 -1.695 16.563 1.00 95.50 92 THR A C 1
ATOM 734 O O . THR A 1 92 ? -22.517 -2.400 17.474 1.00 95.50 92 THR A O 1
ATOM 737 N N . GLY A 1 93 ? -23.162 -0.383 16.722 1.00 94.62 93 GLY A N 1
ATOM 738 C CA . GLY A 1 93 ? -22.889 0.316 17.987 1.00 94.62 93 GLY A CA 1
ATOM 739 C C . GLY A 1 93 ? -21.408 0.331 18.397 1.00 94.62 93 GLY A C 1
ATOM 740 O O . GLY A 1 93 ? -21.081 0.490 19.580 1.00 94.62 93 GLY A O 1
ATOM 741 N N . VAL A 1 94 ? -20.486 0.128 17.451 1.00 96.12 94 VAL A N 1
ATOM 742 C CA . VAL A 1 94 ? -19.050 0.061 17.734 1.00 96.12 94 VAL A CA 1
ATOM 743 C C . VAL A 1 94 ? -18.497 1.465 17.941 1.00 96.12 94 VAL A C 1
ATOM 745 O O . VAL A 1 94 ? -18.519 2.304 17.050 1.00 96.12 94 VAL A O 1
ATOM 748 N N . LYS A 1 95 ? -17.970 1.728 19.140 1.00 95.31 95 LYS A N 1
ATOM 749 C CA . LYS A 1 95 ? -17.495 3.069 19.521 1.00 95.31 95 LYS A CA 1
ATOM 750 C C . LYS A 1 95 ? -16.036 3.327 19.150 1.00 95.31 95 LYS A C 1
ATOM 752 O O . LYS A 1 95 ? -15.675 4.481 18.935 1.00 95.31 95 LYS A O 1
ATOM 757 N N . SER A 1 96 ? -15.202 2.289 19.128 1.00 96.38 96 SER A N 1
ATOM 758 C CA . SER A 1 96 ? -13.754 2.430 18.981 1.00 96.38 96 SER A CA 1
ATOM 759 C C . SER A 1 96 ? -13.068 1.156 18.503 1.00 96.38 96 SER A C 1
ATOM 761 O O . SER A 1 96 ? -13.610 0.052 18.618 1.00 96.38 96 SER A O 1
ATOM 763 N N . VAL A 1 97 ? -11.837 1.330 18.024 1.00 97.25 97 VAL A N 1
ATOM 764 C CA . VAL A 1 97 ? -10.910 0.252 17.663 1.00 97.25 97 VAL A CA 1
ATOM 765 C C . VAL A 1 97 ? -9.523 0.527 18.239 1.00 97.25 97 VAL A C 1
ATOM 767 O O . VAL A 1 97 ? -9.143 1.683 18.432 1.00 97.25 97 VAL A O 1
ATOM 770 N N . LEU A 1 98 ? -8.760 -0.539 18.471 1.00 95.38 98 LEU A N 1
ATOM 771 C CA . LEU A 1 98 ? -7.341 -0.493 18.815 1.00 95.38 98 LEU A CA 1
ATOM 772 C C . LEU A 1 98 ? -6.488 -0.820 17.581 1.00 95.38 98 LEU A C 1
ATOM 774 O O . LEU A 1 98 ? -6.643 -1.884 16.989 1.00 95.38 98 LEU A O 1
ATOM 778 N N . VAL A 1 99 ? -5.532 0.035 17.232 1.00 92.75 99 VAL A N 1
ATOM 779 C CA . VAL A 1 99 ? -4.450 -0.291 16.294 1.00 92.75 99 VAL A CA 1
ATOM 780 C C . VAL A 1 99 ? -3.469 -1.220 17.007 1.00 92.75 99 VAL A C 1
ATOM 782 O O . VAL A 1 99 ? -2.694 -0.789 17.863 1.00 92.75 99 VAL A O 1
ATOM 785 N N . VAL A 1 100 ? -3.540 -2.510 16.681 1.00 88.81 100 VAL A N 1
ATOM 786 C CA . VAL A 1 100 ? -2.759 -3.574 17.330 1.00 88.81 100 VAL A CA 1
ATOM 787 C C . VAL A 1 100 ? -1.346 -3.639 16.762 1.00 88.81 100 VAL A C 1
ATOM 789 O O . VAL A 1 100 ? -0.381 -3.723 17.518 1.00 88.81 100 VAL A O 1
ATOM 792 N N . LYS A 1 101 ? -1.233 -3.606 15.433 1.00 83.38 101 LYS A N 1
ATOM 793 C CA . LYS A 1 101 ? 0.033 -3.714 14.706 1.00 83.38 101 LYS A CA 1
ATOM 794 C C . LYS A 1 101 ? 0.007 -2.751 13.515 1.00 83.38 101 LYS A C 1
ATOM 796 O O . LYS A 1 101 ? -0.666 -3.047 12.525 1.00 83.38 101 LYS A O 1
ATOM 801 N N . PRO A 1 102 ? 0.674 -1.590 13.609 1.00 82.44 102 PRO A N 1
ATOM 802 C CA . PRO A 1 102 ? 0.984 -0.786 12.437 1.00 82.44 102 PRO A CA 1
ATOM 803 C C . PRO A 1 102 ? 2.149 -1.419 11.663 1.00 82.44 102 PRO A C 1
ATOM 805 O O . PRO A 1 102 ? 2.941 -2.184 12.219 1.00 82.44 102 PRO A O 1
ATOM 808 N N . LEU A 1 103 ? 2.270 -1.080 10.383 1.00 82.88 103 LEU A N 1
ATOM 809 C CA . LEU A 1 103 ? 3.465 -1.402 9.609 1.00 82.88 103 LEU A CA 1
ATOM 810 C C . LEU A 1 103 ? 4.648 -0.512 10.037 1.00 82.88 103 LEU A C 1
ATOM 812 O O . LEU A 1 103 ? 4.426 0.617 10.485 1.00 82.88 103 LEU A O 1
ATOM 816 N N . PRO A 1 104 ? 5.900 -0.993 9.907 1.00 83.25 104 PRO A N 1
ATOM 817 C CA . PRO A 1 104 ? 7.082 -0.176 10.155 1.00 83.25 104 PRO A CA 1
ATOM 818 C C . PRO A 1 104 ? 7.086 1.057 9.244 1.00 83.25 104 PRO A C 1
ATOM 820 O O . PRO A 1 104 ? 6.808 0.915 8.046 1.00 83.25 104 PRO A O 1
ATOM 823 N N . PRO A 1 105 ? 7.417 2.247 9.775 1.00 83.25 105 PRO A N 1
ATOM 824 C CA . PRO A 1 105 ? 7.469 3.438 8.956 1.00 83.25 105 PRO A CA 1
ATOM 825 C C . PRO A 1 105 ? 8.687 3.485 8.048 1.00 83.25 105 PRO A C 1
ATOM 827 O O . PRO A 1 105 ? 9.772 3.060 8.440 1.00 83.25 105 PRO A O 1
ATOM 830 N N . ALA A 1 106 ? 8.500 4.040 6.850 1.00 85.88 106 ALA A N 1
ATOM 831 C CA . ALA A 1 106 ? 9.577 4.227 5.889 1.00 85.88 106 ALA A CA 1
ATOM 832 C C . ALA A 1 106 ? 10.534 5.326 6.342 1.00 85.88 106 ALA A C 1
ATOM 834 O O . ALA A 1 106 ? 10.107 6.419 6.716 1.00 85.88 106 ALA A O 1
ATOM 835 N N . THR A 1 107 ? 11.833 5.077 6.233 1.00 87.12 107 THR A N 1
ATOM 836 C CA . THR A 1 107 ? 12.834 6.139 6.112 1.00 87.12 107 THR A CA 1
ATOM 837 C C . THR A 1 107 ? 12.931 6.619 4.664 1.00 87.12 107 THR A C 1
ATOM 839 O O . THR A 1 107 ? 12.449 5.968 3.740 1.00 87.12 107 THR A O 1
ATOM 842 N N . ASP A 1 108 ? 13.610 7.744 4.438 1.00 86.50 108 ASP A N 1
ATOM 843 C CA . ASP A 1 108 ? 13.832 8.252 3.080 1.00 86.50 108 ASP A CA 1
ATOM 844 C C . ASP A 1 108 ? 14.594 7.255 2.189 1.00 86.50 108 ASP A C 1
ATOM 846 O O . ASP A 1 108 ? 14.340 7.201 0.989 1.00 86.50 108 ASP A O 1
ATOM 850 N N . ARG A 1 109 ? 15.497 6.442 2.758 1.00 90.38 109 ARG A N 1
ATOM 851 C CA . ARG A 1 109 ? 16.219 5.401 2.007 1.00 90.38 109 ARG A CA 1
ATOM 852 C C . ARG A 1 109 ? 15.287 4.273 1.580 1.00 90.38 109 ARG A C 1
ATOM 854 O O . ARG A 1 109 ? 15.406 3.758 0.472 1.00 90.38 109 ARG A O 1
ATOM 861 N N . ASP A 1 110 ? 14.358 3.919 2.456 1.00 92.12 110 ASP A N 1
ATOM 862 C CA . ASP A 1 110 ? 13.458 2.790 2.258 1.00 92.12 110 ASP A CA 1
ATOM 863 C C . ASP A 1 110 ? 12.538 2.995 1.052 1.00 92.12 110 ASP A C 1
ATOM 865 O O . ASP A 1 110 ? 12.193 2.033 0.375 1.00 92.12 110 ASP A O 1
ATOM 869 N N . HIS A 1 111 ? 12.207 4.244 0.698 1.00 91.19 111 HIS A N 1
ATOM 870 C CA . HIS A 1 111 ? 11.400 4.547 -0.491 1.00 91.19 111 HIS A CA 1
ATOM 871 C C . HIS A 1 111 ? 12.038 4.132 -1.823 1.00 91.19 111 HIS A C 1
ATOM 873 O O . HIS A 1 111 ? 11.313 4.046 -2.817 1.00 91.19 111 HIS A O 1
ATOM 879 N N . PHE A 1 112 ? 13.350 3.890 -1.846 1.00 93.25 112 PHE A N 1
ATOM 880 C CA . PHE A 1 112 ? 14.115 3.476 -3.029 1.00 93.25 112 PHE A CA 1
ATOM 881 C C . PHE A 1 112 ? 14.544 2.006 -2.980 1.00 93.25 112 PHE A C 1
ATOM 883 O O . PHE A 1 112 ? 15.028 1.478 -3.979 1.00 93.25 112 PHE A O 1
ATOM 890 N N . ASP A 1 113 ? 14.393 1.344 -1.835 1.00 95.25 113 ASP A N 1
ATOM 891 C CA . ASP A 1 113 ? 14.815 -0.040 -1.667 1.00 95.25 113 ASP A CA 1
ATOM 892 C C . ASP A 1 113 ? 13.728 -0.990 -2.176 1.00 95.25 113 ASP A C 1
ATOM 894 O O . ASP A 1 113 ? 12.681 -1.165 -1.552 1.00 95.25 113 ASP A O 1
ATOM 898 N N . GLN A 1 114 ? 13.993 -1.631 -3.315 1.00 96.12 114 GLN A N 1
ATOM 899 C CA . GLN A 1 114 ? 13.099 -2.603 -3.943 1.00 96.12 114 GLN A CA 1
ATOM 900 C C . GLN A 1 114 ? 12.655 -3.723 -2.986 1.00 96.12 114 GLN A C 1
ATOM 902 O O . GLN A 1 114 ? 11.555 -4.249 -3.139 1.00 96.12 114 GLN A O 1
ATOM 907 N N . TYR A 1 115 ? 13.478 -4.095 -2.005 1.00 96.19 115 TYR A N 1
ATOM 908 C CA . TYR A 1 115 ? 13.216 -5.201 -1.083 1.00 96.19 115 TYR A CA 1
ATOM 909 C C . TYR A 1 115 ? 12.880 -4.728 0.333 1.00 96.19 115 TYR A C 1
ATOM 911 O O . TYR A 1 115 ? 12.971 -5.508 1.280 1.00 96.19 115 TYR A O 1
ATOM 919 N N . TRP A 1 116 ? 12.465 -3.473 0.495 1.00 93.69 116 TRP A N 1
ATOM 920 C CA . TRP A 1 116 ? 11.966 -2.989 1.773 1.00 93.69 116 TRP A CA 1
ATOM 921 C C . TRP A 1 116 ? 10.516 -3.423 2.031 1.00 93.69 116 TRP A C 1
ATOM 923 O O . TRP A 1 116 ? 9.667 -3.373 1.139 1.00 93.69 116 TRP A O 1
ATOM 933 N N . TYR A 1 117 ? 10.234 -3.821 3.275 1.00 93.06 117 TYR A N 1
ATOM 934 C CA . TYR A 1 117 ? 8.925 -4.294 3.736 1.00 93.06 117 TYR A CA 1
ATOM 935 C C . TYR A 1 117 ? 8.404 -3.370 4.841 1.00 93.06 117 TYR A C 1
ATOM 937 O O . TYR A 1 117 ? 8.985 -3.294 5.926 1.00 93.06 117 TYR A O 1
ATOM 945 N N . GLY A 1 118 ? 7.308 -2.667 4.575 1.00 89.31 118 GLY A N 1
ATOM 946 C CA . GLY A 1 118 ? 6.746 -1.671 5.483 1.00 89.31 118 GLY A CA 1
ATOM 947 C C . GLY A 1 118 ? 5.692 -0.798 4.814 1.00 89.31 118 GLY A C 1
ATOM 948 O O . GLY A 1 118 ? 5.271 -1.067 3.689 1.00 89.31 118 GLY A O 1
ATOM 949 N N . ASP A 1 119 ? 5.233 0.240 5.516 1.00 86.06 119 ASP A N 1
ATOM 950 C CA . ASP A 1 119 ? 4.252 1.183 4.968 1.00 86.06 119 ASP A CA 1
ATOM 951 C C . ASP A 1 119 ? 4.953 2.411 4.368 1.00 86.06 119 ASP A C 1
ATOM 953 O O . ASP A 1 119 ? 5.370 3.302 5.119 1.00 86.06 119 ASP A O 1
ATOM 957 N N . PRO A 1 120 ? 5.053 2.514 3.028 1.00 81.69 120 PRO A N 1
ATOM 958 C CA . PRO A 1 120 ? 5.750 3.620 2.377 1.00 81.69 120 PRO A CA 1
ATOM 959 C C . PRO A 1 120 ? 5.059 4.972 2.567 1.00 81.69 120 PRO A C 1
ATOM 961 O O . PRO A 1 120 ? 5.665 6.008 2.291 1.00 81.69 120 PRO A O 1
ATOM 964 N N . TYR A 1 121 ? 3.807 4.991 3.030 1.00 79.19 121 TYR A N 1
ATOM 965 C CA . TYR A 1 121 ? 3.018 6.204 3.243 1.00 79.19 121 TYR A CA 1
ATOM 966 C C . TYR A 1 121 ? 3.087 6.712 4.686 1.00 79.19 121 TYR A C 1
ATOM 968 O O . TYR A 1 121 ? 2.682 7.854 4.968 1.00 79.19 121 TYR A O 1
ATOM 976 N N . SER A 1 122 ? 3.647 5.902 5.584 1.00 70.12 122 SER A N 1
ATOM 977 C CA . SER A 1 122 ? 3.989 6.301 6.942 1.00 70.12 122 SER A CA 1
ATOM 978 C C . SER A 1 122 ? 5.409 6.872 6.981 1.00 70.12 122 SER A C 1
ATOM 980 O O . SER A 1 122 ? 6.344 6.335 6.395 1.00 70.12 122 SER A O 1
ATOM 982 N N . LEU A 1 123 ? 5.557 8.027 7.628 1.00 57.00 123 LEU A N 1
ATOM 983 C CA . LEU A 1 123 ? 6.843 8.709 7.792 1.00 57.00 123 LEU A CA 1
ATOM 984 C C . LEU A 1 123 ? 7.452 8.344 9.156 1.00 57.00 123 LEU A C 1
ATOM 986 O O . LEU A 1 123 ? 6.698 8.031 10.085 1.00 57.00 123 LEU A O 1
ATOM 990 N N . PRO A 1 124 ? 8.788 8.395 9.314 1.00 52.28 124 PRO A N 1
ATOM 991 C CA . PRO A 1 124 ? 9.474 7.848 10.476 1.00 52.28 124 PRO A CA 1
ATOM 992 C C . PRO A 1 124 ? 9.197 8.707 11.711 1.00 52.28 124 PRO A C 1
ATOM 994 O O . PRO A 1 124 ? 9.764 9.787 11.855 1.00 52.28 124 PRO A O 1
ATOM 997 N N . ALA A 1 125 ? 8.287 8.216 12.565 1.00 49.00 125 ALA A N 1
ATOM 998 C CA . ALA A 1 125 ? 7.995 8.561 13.969 1.00 49.00 125 ALA A CA 1
ATOM 999 C C . ALA A 1 125 ? 7.864 10.049 14.376 1.00 49.00 125 ALA A C 1
ATOM 1001 O O . ALA A 1 125 ? 7.523 10.352 15.521 1.00 49.00 125 ALA A O 1
ATOM 1002 N N . THR A 1 126 ? 8.064 10.998 13.466 1.00 48.12 126 THR A N 1
ATOM 1003 C CA . THR A 1 126 ? 8.050 12.433 13.729 1.00 48.12 126 THR A CA 1
ATOM 1004 C C . THR A 1 126 ? 6.807 13.059 13.104 1.00 48.12 126 THR A C 1
ATOM 1006 O O . THR A 1 126 ? 6.736 13.460 11.948 1.00 48.12 126 THR A O 1
ATOM 1009 N N . SER A 1 127 ? 5.809 13.173 13.978 1.00 52.72 127 SER A N 1
ATOM 1010 C CA . SER A 1 127 ? 4.656 14.071 13.929 1.00 52.72 127 SER A CA 1
ATOM 1011 C C . SER A 1 127 ? 3.463 13.666 13.041 1.00 52.72 127 SER A C 1
ATOM 1013 O O . SER A 1 127 ? 3.276 14.060 11.893 1.00 52.72 127 SER A O 1
ATOM 1015 N N . ARG A 1 128 ? 2.529 12.982 13.708 1.00 59.97 128 ARG A N 1
ATOM 1016 C CA . ARG A 1 128 ? 1.084 12.971 13.451 1.00 59.97 128 ARG A CA 1
ATOM 1017 C C . ARG A 1 128 ? 0.549 12.184 12.257 1.00 59.97 128 ARG A C 1
ATOM 1019 O O . ARG A 1 128 ? -0.652 12.281 12.049 1.00 59.97 128 ARG A O 1
ATOM 1026 N N . ARG A 1 129 ? 1.312 11.430 11.458 1.00 68.50 129 ARG A N 1
ATOM 1027 C CA . ARG A 1 129 ? 0.672 10.612 10.395 1.00 68.50 129 ARG A CA 1
ATOM 1028 C C . ARG A 1 129 ? -0.117 9.429 10.952 1.00 68.50 129 ARG A C 1
ATOM 1030 O O . ARG A 1 129 ? -1.219 9.189 10.483 1.00 68.50 129 ARG A O 1
ATOM 1037 N N . ASP A 1 130 ? 0.391 8.785 11.993 1.00 75.38 130 ASP A N 1
ATOM 1038 C CA . ASP A 1 130 ? -0.326 7.808 12.820 1.00 75.38 130 ASP A CA 1
ATOM 1039 C C . ASP A 1 130 ? -1.602 8.410 13.436 1.00 75.38 130 ASP A C 1
ATOM 1041 O O . ASP A 1 130 ? -2.691 7.863 13.279 1.00 75.38 130 ASP A O 1
ATOM 1045 N N . ILE A 1 131 ? -1.492 9.598 14.041 1.00 80.88 131 ILE A N 1
ATOM 1046 C CA . ILE A 1 131 ? -2.622 10.340 14.619 1.00 80.88 131 ILE A CA 1
ATOM 1047 C C . ILE A 1 131 ? -3.602 10.782 13.529 1.00 80.88 131 ILE A C 1
ATOM 1049 O O . ILE A 1 131 ? -4.805 10.746 13.747 1.00 80.88 131 ILE A O 1
ATOM 1053 N N . ARG A 1 132 ? -3.125 11.193 12.349 1.00 81.19 132 ARG A N 1
ATOM 1054 C CA . ARG A 1 132 ? -3.977 11.562 11.209 1.00 81.19 132 ARG A CA 1
ATOM 1055 C C . ARG A 1 132 ? -4.699 10.340 10.661 1.00 81.19 132 ARG A C 1
ATOM 1057 O O . ARG A 1 132 ? -5.892 10.442 10.429 1.00 81.19 132 ARG A O 1
ATOM 1064 N N . ALA A 1 133 ? -4.017 9.209 10.488 1.00 81.44 133 ALA A N 1
ATOM 1065 C CA . ALA A 1 133 ? -4.623 7.963 10.025 1.00 81.44 133 ALA A CA 1
ATOM 1066 C C . ALA A 1 133 ? -5.684 7.460 11.015 1.00 81.44 133 ALA A C 1
ATOM 1068 O O . ALA A 1 133 ? -6.806 7.155 10.619 1.00 81.44 133 ALA A O 1
ATOM 1069 N N . ALA A 1 134 ? -5.376 7.471 12.314 1.00 87.62 134 ALA A N 1
ATOM 1070 C CA . ALA A 1 134 ? -6.349 7.194 13.367 1.00 87.62 134 ALA A CA 1
ATOM 1071 C C . ALA A 1 134 ? -7.500 8.214 13.362 1.00 87.62 134 ALA A C 1
ATOM 1073 O O . ALA A 1 134 ? -8.668 7.849 13.454 1.00 87.62 134 ALA A O 1
ATOM 1074 N N . GLY A 1 135 ? -7.175 9.492 13.185 1.00 87.69 135 GLY A N 1
ATOM 1075 C CA . GLY A 1 135 ? -8.122 10.591 13.084 1.00 87.69 135 GLY A CA 1
ATOM 1076 C C . GLY A 1 135 ? -9.094 10.442 11.916 1.00 87.69 135 GLY A C 1
ATOM 1077 O O . GLY A 1 135 ? -10.283 10.678 12.104 1.00 87.69 135 GLY A O 1
ATOM 1078 N N . LEU A 1 136 ? -8.643 9.960 10.753 1.00 87.88 136 LEU A N 1
ATOM 1079 C CA . LEU A 1 136 ? -9.511 9.671 9.608 1.00 87.88 136 LEU A CA 1
ATOM 1080 C C . LEU A 1 136 ? -10.621 8.685 9.980 1.00 87.88 136 LEU A C 1
ATOM 1082 O O . LEU A 1 136 ? -11.763 8.892 9.593 1.00 87.88 136 LEU A O 1
ATOM 1086 N N . LEU A 1 137 ? -10.337 7.660 10.786 1.00 91.12 137 LEU A N 1
ATOM 1087 C CA . LEU A 1 137 ? -11.366 6.719 11.243 1.00 91.12 137 LEU A CA 1
ATOM 1088 C C . LEU A 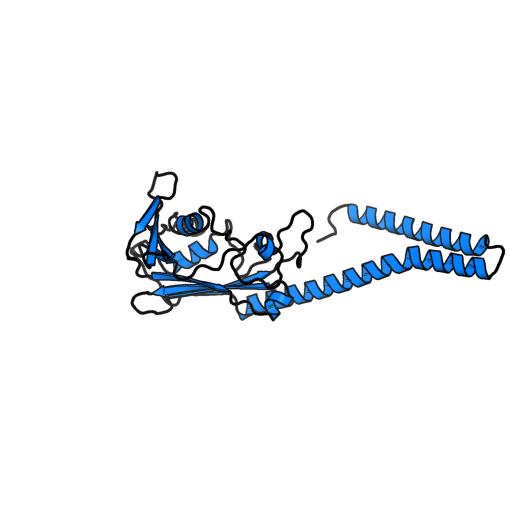1 137 ? -12.390 7.354 12.199 1.00 91.12 137 LEU A C 1
ATOM 1090 O O . LEU A 1 137 ? -13.469 6.792 12.376 1.00 91.12 137 LEU A O 1
ATOM 1094 N N . THR A 1 138 ? -12.068 8.503 12.804 1.00 91.69 138 THR A N 1
ATOM 1095 C CA . THR A 1 138 ? -12.991 9.263 13.668 1.00 91.69 138 THR A CA 1
ATOM 1096 C C . THR A 1 138 ? -13.859 10.264 12.912 1.00 91.69 138 THR A C 1
ATOM 1098 O O . THR A 1 138 ? -14.855 10.738 13.449 1.00 91.69 138 THR A O 1
ATOM 1101 N N . LEU A 1 139 ? -13.504 10.580 11.665 1.00 89.50 139 LEU A N 1
ATOM 1102 C CA . LEU A 1 139 ? -14.293 11.463 10.814 1.00 89.50 139 LEU A CA 1
ATOM 1103 C C . LEU A 1 139 ? -15.433 10.693 10.146 1.00 89.50 139 LEU A C 1
ATOM 1105 O O . LEU A 1 139 ? -15.288 9.518 9.807 1.00 89.50 139 LEU A O 1
ATOM 1109 N N . ASP A 1 140 ? -16.545 11.384 9.900 1.00 90.00 140 ASP A N 1
ATOM 1110 C CA . ASP A 1 140 ? -17.656 10.823 9.139 1.00 90.00 140 ASP A CA 1
ATOM 1111 C C . ASP A 1 140 ? -17.204 10.433 7.730 1.00 90.00 140 ASP A C 1
ATOM 1113 O O . ASP A 1 140 ? -16.600 11.208 6.983 1.00 90.00 140 ASP A O 1
ATOM 1117 N N . SER A 1 141 ? -17.517 9.197 7.369 1.00 87.62 141 SER A N 1
ATOM 1118 C CA . SER A 1 141 ? -17.166 8.601 6.097 1.00 87.62 141 SER A CA 1
ATOM 1119 C C . SER A 1 141 ? -18.189 8.991 5.040 1.00 87.62 141 SER A C 1
ATOM 1121 O O . SER A 1 141 ? -19.357 8.598 5.104 1.00 87.62 141 SER A O 1
ATOM 1123 N N . ARG A 1 142 ? -17.753 9.766 4.044 1.00 86.44 142 ARG A N 1
ATOM 1124 C CA . ARG A 1 142 ? -18.574 10.117 2.882 1.00 86.44 142 ARG A CA 1
ATOM 1125 C C . ARG A 1 142 ? -18.452 9.023 1.833 1.00 86.44 142 ARG A C 1
ATOM 1127 O O . ARG A 1 142 ? -17.375 8.810 1.282 1.00 86.44 142 ARG A O 1
ATOM 1134 N N . ARG A 1 143 ? -19.556 8.338 1.550 1.00 83.88 143 ARG A N 1
ATOM 1135 C CA . ARG A 1 143 ? -19.638 7.274 0.546 1.00 83.88 143 ARG A CA 1
ATOM 1136 C C . ARG A 1 143 ? -20.629 7.667 -0.548 1.00 83.88 143 ARG A C 1
ATOM 1138 O O . ARG A 1 143 ? -21.542 8.448 -0.283 1.00 83.88 143 ARG A O 1
ATOM 1145 N N . PRO A 1 144 ? -20.545 7.062 -1.746 1.00 83.06 144 PRO A N 1
ATOM 1146 C CA . PRO A 1 144 ? -21.583 7.215 -2.767 1.00 83.06 144 PRO A CA 1
ATOM 1147 C C . PRO A 1 144 ? -22.987 6.844 -2.262 1.00 83.06 144 PRO A C 1
ATOM 1149 O O . PRO A 1 144 ? -23.978 7.386 -2.730 1.00 83.06 144 PRO A O 1
ATOM 1152 N N . THR A 1 145 ? -23.069 5.934 -1.288 1.00 83.00 145 THR A N 1
ATOM 1153 C CA . THR A 1 145 ? -24.319 5.447 -0.686 1.00 83.00 145 THR A CA 1
ATOM 1154 C C . THR A 1 145 ? -24.846 6.332 0.448 1.00 83.00 145 THR A C 1
ATOM 1156 O O . THR A 1 145 ? -25.897 6.028 1.002 1.00 83.00 145 THR A O 1
ATOM 1159 N N . GLY A 1 146 ? -24.121 7.384 0.839 1.00 86.19 146 GLY A N 1
ATOM 1160 C CA . GLY A 1 146 ? -24.484 8.266 1.949 1.00 86.19 146 GLY A CA 1
ATOM 1161 C C . GLY A 1 146 ? -23.341 8.506 2.935 1.00 86.19 146 GLY A C 1
ATOM 1162 O O . GLY A 1 146 ? -22.194 8.122 2.707 1.00 86.19 146 GLY A O 1
ATOM 1163 N N . ILE A 1 147 ? -23.666 9.167 4.044 1.00 88.44 147 ILE A N 1
ATOM 1164 C CA . ILE A 1 147 ? -22.717 9.472 5.119 1.00 88.44 147 ILE A CA 1
ATOM 1165 C C . ILE A 1 147 ? -22.842 8.398 6.198 1.00 88.44 147 ILE A C 1
ATOM 1167 O O . ILE A 1 147 ? -23.945 8.129 6.669 1.00 88.44 147 ILE A O 1
ATOM 1171 N N . GLN A 1 148 ? -21.717 7.813 6.601 1.00 88.56 148 GLN A N 1
ATOM 1172 C CA . GLN A 1 148 ? -21.637 6.919 7.752 1.00 88.56 148 GLN A CA 1
ATOM 1173 C C . GLN A 1 148 ? -20.824 7.576 8.863 1.00 88.56 148 GLN A C 1
ATOM 1175 O O . GLN A 1 148 ? -19.762 8.140 8.597 1.00 88.56 148 GLN A O 1
ATOM 1180 N N . LYS A 1 149 ? -21.291 7.469 10.109 1.00 91.75 149 LYS A N 1
ATOM 1181 C CA . LYS A 1 149 ? -20.574 8.037 11.251 1.00 91.75 149 LYS A CA 1
ATOM 1182 C C . LYS A 1 149 ? -19.207 7.396 11.467 1.00 91.75 149 LYS A C 1
ATOM 1184 O O . LYS A 1 149 ? -19.068 6.174 11.384 1.00 91.75 149 LYS A O 1
ATOM 1189 N N . GLY A 1 150 ? -18.220 8.236 11.771 1.00 92.38 150 GLY A N 1
ATOM 1190 C CA . GLY A 1 150 ? -16.888 7.809 12.195 1.00 92.38 150 GLY A CA 1
ATOM 1191 C C . GLY A 1 150 ? -16.868 7.280 13.631 1.00 92.38 150 GLY A C 1
ATOM 1192 O O . GLY A 1 150 ? -17.781 7.527 14.424 1.00 92.38 150 GLY A O 1
ATOM 1193 N N . LEU A 1 151 ? -15.811 6.545 13.982 1.00 94.69 151 LEU A N 1
ATOM 1194 C CA . LEU A 1 151 ? -15.600 6.045 15.341 1.00 94.69 151 LEU A CA 1
ATOM 1195 C C . LEU A 1 151 ? -15.495 7.206 16.336 1.00 94.69 151 LEU A C 1
ATOM 1197 O O . LEU A 1 151 ? -14.931 8.257 16.041 1.00 94.69 151 LEU A O 1
ATOM 1201 N N . ARG A 1 152 ? -15.949 6.998 17.574 1.00 94.56 152 ARG A N 1
ATOM 1202 C CA . ARG A 1 152 ? -15.833 8.025 18.620 1.00 94.56 152 ARG A CA 1
ATOM 1203 C C . ARG A 1 152 ? -14.371 8.320 18.960 1.00 94.56 152 ARG A C 1
ATOM 1205 O O . ARG A 1 152 ? -14.026 9.458 19.273 1.00 94.56 152 ARG A O 1
ATOM 1212 N N . PHE A 1 153 ? -13.535 7.287 18.945 1.00 95.31 153 PHE A N 1
ATOM 1213 C CA . PHE A 1 153 ? -12.095 7.395 19.127 1.00 95.31 153 PHE A CA 1
ATOM 1214 C C . PHE A 1 153 ? -11.375 6.152 18.590 1.00 95.31 153 PHE A C 1
ATOM 1216 O O . PHE A 1 153 ? -11.970 5.084 18.438 1.00 95.31 153 PHE A O 1
ATOM 1223 N N . VAL A 1 154 ? -10.075 6.287 18.355 1.00 95.50 154 VAL A N 1
ATOM 1224 C CA . VAL A 1 154 ? -9.159 5.198 17.997 1.00 95.50 154 VAL A CA 1
ATOM 1225 C C . VAL A 1 154 ? -8.054 5.135 19.034 1.00 95.50 154 VAL A C 1
ATOM 1227 O O . VAL A 1 154 ? -7.526 6.164 19.441 1.00 95.50 154 VAL A O 1
ATOM 1230 N N . GLU A 1 155 ? -7.700 3.935 19.469 1.00 94.81 155 GLU A N 1
ATOM 1231 C CA . GLU A 1 155 ? -6.593 3.713 20.395 1.00 94.81 155 GLU A CA 1
ATOM 1232 C C . GLU A 1 155 ? -5.384 3.180 19.628 1.00 94.81 155 GLU A C 1
ATOM 1234 O O . GLU A 1 155 ? -5.525 2.349 18.736 1.00 94.81 155 GLU A O 1
ATOM 1239 N N . ILE A 1 156 ? -4.187 3.646 19.963 1.00 90.75 156 ILE A N 1
ATOM 1240 C CA . ILE A 1 156 ? -2.926 3.212 19.358 1.00 90.75 156 ILE A CA 1
ATOM 1241 C C . ILE A 1 156 ? -2.035 2.704 20.481 1.00 90.75 156 ILE A C 1
ATOM 1243 O O . ILE A 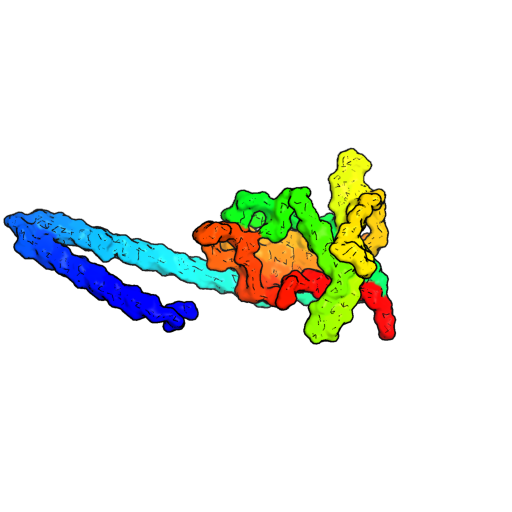1 156 ? -1.856 3.392 21.488 1.00 90.75 156 ILE A O 1
ATOM 1247 N N . LYS A 1 157 ? -1.479 1.499 20.333 1.00 87.12 157 LYS A N 1
ATOM 1248 C CA . LYS A 1 157 ? -0.500 0.980 21.291 1.00 87.12 157 LYS A CA 1
ATOM 1249 C C . LYS A 1 157 ? 0.800 1.787 21.196 1.00 87.12 157 LYS A C 1
ATOM 1251 O O . LYS A 1 157 ? 1.326 1.976 20.102 1.00 87.12 157 LYS A O 1
ATOM 1256 N N . ARG A 1 158 ? 1.331 2.227 22.338 1.00 81.00 158 ARG A N 1
ATOM 1257 C CA . ARG A 1 158 ? 2.616 2.922 22.442 1.00 81.00 158 ARG A CA 1
ATOM 1258 C C . ARG A 1 158 ? 3.490 2.192 23.453 1.00 81.00 158 ARG A C 1
ATOM 1260 O O . ARG A 1 158 ? 3.175 2.138 24.641 1.00 81.00 158 ARG A O 1
ATOM 1267 N N . ASP A 1 159 ? 4.576 1.602 22.972 1.00 67.44 159 ASP A N 1
ATOM 1268 C CA . ASP A 1 159 ? 5.558 0.993 23.862 1.00 67.44 159 ASP A CA 1
ATOM 1269 C C . ASP A 1 159 ? 6.325 2.124 24.572 1.00 67.44 159 ASP A C 1
ATOM 1271 O O . ASP A 1 159 ? 6.846 3.042 23.935 1.00 67.44 159 A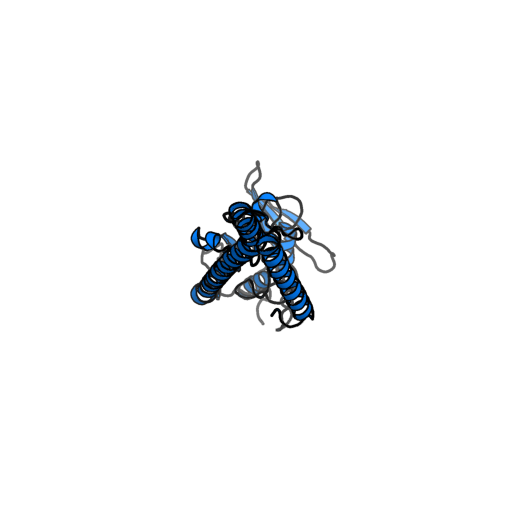SP A O 1
ATOM 1275 N N . SER A 1 160 ? 6.318 2.105 25.906 1.00 65.62 160 SER A N 1
ATOM 1276 C CA . SER A 1 160 ? 7.012 3.062 26.771 1.00 65.62 160 SER A CA 1
ATOM 1277 C C . SER A 1 160 ? 7.955 2.305 27.707 1.00 65.62 160 SER A C 1
ATOM 1279 O O . SER A 1 160 ? 7.713 1.147 28.050 1.00 65.62 160 SER A O 1
ATOM 1281 N N . SER A 1 161 ? 9.025 2.967 28.153 1.00 63.34 161 SER A N 1
ATOM 1282 C CA . SER A 1 161 ? 9.953 2.445 29.165 1.00 63.34 161 SER A CA 1
ATOM 1283 C C . SER A 1 161 ? 9.268 2.106 30.496 1.00 63.34 161 SER A C 1
ATOM 1285 O O . SER A 1 161 ? 9.791 1.309 31.264 1.00 63.34 161 SER A O 1
ATOM 1287 N N . GLU A 1 162 ? 8.092 2.681 30.759 1.00 66.88 162 GLU A N 1
ATOM 1288 C CA . GLU A 1 162 ? 7.287 2.451 31.966 1.00 66.88 162 GLU A CA 1
ATOM 1289 C C . GLU A 1 162 ? 6.199 1.373 31.780 1.00 66.88 162 GLU A C 1
ATOM 1291 O O . GLU A 1 162 ? 5.331 1.207 32.637 1.00 66.88 162 GLU A O 1
ATOM 1296 N N . GLY A 1 163 ? 6.213 0.645 30.657 1.00 66.94 163 GLY A N 1
ATOM 1297 C CA . GLY A 1 163 ? 5.229 -0.383 30.312 1.00 66.94 163 GLY A CA 1
ATOM 1298 C C . GLY A 1 163 ? 4.393 -0.039 29.076 1.00 66.94 163 GLY A C 1
ATOM 1299 O O . GLY A 1 163 ? 4.650 0.927 28.359 1.00 66.94 163 GLY A O 1
ATOM 1300 N N . VAL A 1 164 ? 3.376 -0.857 28.791 1.00 67.31 164 VAL A N 1
ATOM 1301 C CA . VAL A 1 164 ? 2.491 -0.637 27.635 1.00 67.31 164 VAL A CA 1
ATOM 1302 C C . VAL A 1 164 ? 1.518 0.496 27.953 1.00 67.31 164 VAL A C 1
ATOM 1304 O O . VAL A 1 164 ? 0.642 0.335 28.802 1.00 67.31 164 VAL A O 1
ATOM 1307 N N . ARG A 1 165 ? 1.640 1.622 27.244 1.00 83.62 165 ARG A N 1
ATOM 1308 C CA . ARG A 1 165 ? 0.646 2.703 27.258 1.00 83.62 165 ARG A CA 1
ATOM 1309 C C . ARG A 1 165 ? -0.129 2.720 25.945 1.00 83.62 165 ARG A C 1
ATOM 1311 O O . ARG A 1 165 ? 0.255 2.095 24.956 1.00 83.62 165 ARG A O 1
ATOM 1318 N N . PHE A 1 166 ? -1.247 3.432 25.936 1.00 90.12 166 PHE A N 1
ATOM 1319 C CA . PHE A 1 166 ? -2.035 3.644 24.729 1.00 90.12 166 PHE A CA 1
ATOM 1320 C C . PHE A 1 166 ? -2.300 5.126 24.540 1.00 90.12 166 PHE A C 1
ATOM 1322 O O . PHE A 1 166 ? -2.412 5.870 25.509 1.00 90.12 166 PHE A O 1
ATOM 1329 N N . GLN A 1 167 ? -2.450 5.531 23.287 1.00 90.81 167 GLN A N 1
ATOM 1330 C CA . GLN A 1 167 ? -2.922 6.858 22.932 1.00 90.81 167 GLN A CA 1
ATOM 1331 C C . GLN A 1 167 ? -4.303 6.778 22.329 1.00 90.81 167 GLN A C 1
ATOM 1333 O O . GLN A 1 167 ? -4.519 6.050 21.364 1.00 90.81 167 GLN A O 1
ATOM 1338 N N . ARG A 1 168 ? -5.232 7.542 22.889 1.00 93.75 168 ARG A N 1
ATOM 1339 C CA . ARG A 1 168 ? -6.575 7.710 22.362 1.00 93.75 168 ARG A CA 1
ATOM 1340 C C . ARG A 1 168 ? -6.623 8.954 21.492 1.00 93.75 168 ARG A C 1
ATOM 1342 O O . ARG A 1 168 ? -6.420 10.058 21.983 1.00 93.75 168 ARG A O 1
ATOM 1349 N N . VAL A 1 169 ? -6.943 8.762 20.219 1.00 93.38 169 VAL A N 1
ATOM 1350 C CA . VAL A 1 169 ? -7.180 9.817 19.237 1.00 93.38 169 VAL A CA 1
ATOM 1351 C C . VAL A 1 169 ? -8.683 9.992 19.052 1.00 93.38 169 VAL A C 1
ATOM 1353 O O . VAL A 1 169 ? -9.391 9.024 18.783 1.00 93.38 169 VAL A O 1
ATOM 1356 N N . SER A 1 170 ? -9.181 11.217 19.183 1.00 93.50 170 SER A N 1
ATOM 1357 C CA . SER A 1 170 ? -10.592 11.554 18.946 1.00 93.50 170 SER A CA 1
ATOM 1358 C C . SER A 1 170 ? -10.733 12.858 18.164 1.00 93.50 170 SER A C 1
ATOM 1360 O O . SER A 1 170 ? -9.849 13.714 18.222 1.00 93.50 170 SER A O 1
ATOM 1362 N N . SER A 1 171 ? -11.845 13.026 17.447 1.00 89.88 171 SER A N 1
ATOM 1363 C CA . SER A 1 171 ? -12.207 14.290 16.792 1.00 89.88 171 SER A CA 1
ATOM 1364 C C . SER A 1 171 ? -13.637 14.688 17.177 1.00 89.88 171 SER A C 1
ATOM 1366 O O . SER A 1 171 ? -14.597 14.329 16.496 1.00 89.88 171 SER A O 1
ATOM 1368 N N . PRO A 1 172 ? -13.820 15.377 18.319 1.00 82.75 172 PRO A N 1
ATOM 1369 C CA . PRO A 1 172 ? -15.116 15.894 18.733 1.00 82.75 172 PRO A CA 1
ATOM 1370 C C . PRO A 1 172 ? -15.700 16.849 17.679 1.00 82.75 172 PRO A C 1
ATOM 1372 O O . PRO A 1 172 ? -14.952 17.665 17.120 1.00 82.75 172 PRO A O 1
ATOM 1375 N N . PRO A 1 173 ? -17.023 16.815 17.439 1.00 76.69 173 PRO A N 1
ATOM 1376 C CA . PRO A 1 173 ? -17.678 17.749 16.531 1.00 76.69 173 PRO A CA 1
ATOM 1377 C C . PRO A 1 173 ? -17.366 19.209 16.888 1.00 76.69 173 PRO A C 1
ATOM 1379 O O . PRO A 1 173 ? -17.393 19.588 18.056 1.00 76.69 173 PRO A O 1
ATOM 1382 N N . GLY A 1 174 ? -17.061 20.027 15.878 1.00 75.50 174 GLY A N 1
ATOM 1383 C CA . GLY A 1 174 ? -16.804 21.465 16.043 1.00 75.50 174 GLY A CA 1
ATOM 1384 C C . GLY A 1 174 ? -15.414 21.841 16.571 1.00 75.50 174 GLY A C 1
ATOM 1385 O O . GLY A 1 174 ? -15.120 23.023 16.699 1.00 75.50 174 GLY A O 1
ATOM 1386 N N . SER A 1 175 ? -14.540 20.871 16.848 1.00 75.25 175 SER A N 1
ATOM 1387 C CA . SER A 1 175 ? -13.230 21.147 17.453 1.00 75.25 175 SER A CA 1
ATOM 1388 C C . SER A 1 175 ? -12.119 21.585 16.492 1.00 75.25 175 SER A C 1
ATOM 1390 O O . SER A 1 175 ? -11.087 22.082 16.936 1.00 75.25 175 SER A O 1
ATOM 1392 N N . GLY A 1 176 ? -12.291 21.369 15.185 1.00 73.94 176 GLY A N 1
ATOM 1393 C CA . GLY A 1 176 ? -11.294 21.730 14.171 1.00 73.94 176 GLY A CA 1
ATOM 1394 C C . GLY A 1 176 ? -9.988 20.918 14.216 1.00 73.94 176 GLY A C 1
ATOM 1395 O O . GLY A 1 176 ? -9.038 21.280 13.523 1.00 73.94 176 GLY A O 1
ATOM 1396 N N . GLY A 1 177 ? -9.909 19.832 15.001 1.00 82.75 177 GLY A N 1
ATOM 1397 C CA . GLY A 1 177 ? -8.680 19.050 15.151 1.00 82.75 177 GLY A CA 1
ATOM 1398 C C . GLY A 1 177 ? -8.843 17.673 15.801 1.00 82.75 177 GLY A C 1
ATOM 1399 O O . GLY A 1 177 ? -9.949 17.181 16.028 1.00 82.75 177 GLY A O 1
ATOM 1400 N N . TYR A 1 178 ? -7.696 17.045 16.078 1.00 87.88 178 TYR A N 1
ATOM 1401 C CA . TYR A 1 178 ? -7.598 15.768 16.788 1.00 87.88 178 TYR A CA 1
ATOM 1402 C C . TYR A 1 178 ? -7.107 15.996 18.218 1.00 87.88 178 TYR A C 1
ATOM 1404 O O . TYR A 1 178 ? -6.113 16.698 18.420 1.00 87.88 178 TYR A O 1
ATOM 1412 N N . PHE A 1 179 ? -7.755 15.357 19.189 1.00 90.56 179 PHE A N 1
ATOM 1413 C CA . PHE A 1 179 ? -7.313 15.297 20.582 1.00 90.56 179 PHE A CA 1
ATOM 1414 C C . PHE A 1 179 ? -6.628 13.971 20.832 1.00 90.56 179 PHE A C 1
ATOM 1416 O O . PHE A 1 179 ? -7.124 12.928 20.400 1.00 90.56 179 PHE A O 1
ATOM 1423 N N . VAL A 1 180 ? -5.505 14.033 21.540 1.00 91.19 180 VAL A N 1
ATOM 1424 C CA . VAL A 1 180 ? -4.698 12.873 21.899 1.00 91.19 180 VAL A CA 1
ATOM 1425 C C . VAL A 1 180 ? -4.591 12.821 23.415 1.00 91.19 180 VAL A C 1
ATOM 1427 O O . VAL A 1 180 ? -4.182 13.799 24.035 1.00 91.19 180 VAL A O 1
ATOM 1430 N N . GLU A 1 181 ? -4.973 11.690 23.992 1.00 91.81 181 GLU A N 1
ATOM 1431 C CA . GLU A 1 181 ? -4.917 11.418 25.428 1.00 91.81 181 GLU A CA 1
ATOM 1432 C C . GLU A 1 181 ? -4.104 10.141 25.664 1.00 91.81 181 GLU A C 1
ATOM 1434 O O . GLU A 1 181 ? -4.358 9.122 25.018 1.00 91.81 181 GLU A O 1
ATOM 1439 N N . ASP A 1 182 ? -3.145 10.172 26.591 1.00 90.38 182 ASP A N 1
ATOM 1440 C CA . ASP A 1 182 ? -2.462 8.960 27.046 1.00 90.38 182 ASP A CA 1
ATOM 1441 C C . ASP A 1 182 ? -3.342 8.227 28.068 1.00 90.38 182 ASP A C 1
ATOM 1443 O O . ASP A 1 182 ? -3.725 8.784 29.096 1.00 90.38 182 ASP A O 1
ATOM 1447 N N . ILE A 1 183 ? -3.630 6.952 27.813 1.00 91.31 183 ILE A N 1
ATOM 1448 C CA . ILE A 1 183 ? -4.429 6.098 28.695 1.00 91.31 183 ILE A CA 1
ATOM 1449 C C . ILE A 1 183 ? -3.620 4.862 29.122 1.00 91.31 183 ILE A C 1
ATOM 1451 O O . ILE A 1 183 ? -2.842 4.314 28.333 1.00 91.31 183 ILE A O 1
ATOM 1455 N N . PRO A 1 184 ? -3.810 4.369 30.359 1.00 89.62 184 PRO A N 1
ATOM 1456 C CA . PRO A 1 184 ? -3.050 3.227 30.868 1.00 89.62 184 PRO A CA 1
ATOM 1457 C C . PRO A 1 184 ? -3.535 1.885 30.302 1.00 89.62 184 PRO A C 1
ATOM 1459 O O . PRO A 1 184 ? -2.802 0.902 30.326 1.00 89.62 184 PRO A O 1
ATOM 1462 N N . LYS A 1 185 ? -4.778 1.812 29.806 1.00 90.75 185 LYS A N 1
ATOM 1463 C CA . LYS A 1 185 ? -5.382 0.576 29.298 1.00 90.75 185 LYS A CA 1
ATOM 1464 C C . LYS A 1 185 ? -6.387 0.871 28.189 1.00 90.75 185 LYS A C 1
ATOM 1466 O O . LYS A 1 185 ? -7.231 1.751 28.340 1.00 90.75 185 LYS A O 1
ATOM 1471 N N . SER A 1 186 ? -6.317 0.094 27.110 1.00 93.12 186 SER A N 1
ATOM 1472 C CA . SER A 1 186 ? -7.304 0.116 26.026 1.00 93.12 186 SER A CA 1
ATOM 1473 C C . SER A 1 186 ? -8.679 -0.369 26.504 1.00 93.12 186 SER A C 1
ATOM 1475 O O . SER A 1 186 ? -8.774 -1.340 27.261 1.00 93.12 186 SER A O 1
ATOM 1477 N N . VAL A 1 187 ? -9.746 0.296 26.046 1.00 95.12 187 VAL A N 1
ATOM 1478 C CA . VAL A 1 187 ? -11.149 -0.111 26.290 1.00 95.12 187 VAL A CA 1
ATOM 1479 C C . VAL A 1 187 ? -11.844 -0.619 25.022 1.00 95.12 187 VAL A C 1
ATOM 1481 O O . VAL A 1 187 ? -13.029 -0.954 25.050 1.00 95.12 187 VAL A O 1
ATOM 1484 N N . SER A 1 188 ? -11.125 -0.661 23.899 1.00 96.69 188 SER A N 1
ATOM 1485 C CA . SER A 1 188 ? -11.657 -1.107 22.613 1.00 96.69 188 SER A CA 1
ATOM 1486 C C . SER A 1 188 ? -11.905 -2.616 22.600 1.00 96.69 188 SER A C 1
ATOM 1488 O O . SER A 1 188 ? -11.088 -3.406 23.065 1.00 96.69 188 SER A O 1
ATOM 1490 N N . ASN A 1 189 ? -13.040 -3.026 22.029 1.00 97.12 189 ASN A N 1
ATOM 1491 C CA . ASN A 1 189 ? -13.384 -4.445 21.869 1.00 97.12 189 ASN A CA 1
ATOM 1492 C C . ASN A 1 189 ? -12.884 -5.030 20.550 1.00 97.12 189 ASN A C 1
ATOM 1494 O O . ASN A 1 189 ? -12.821 -6.247 20.416 1.00 97.12 189 ASN A O 1
ATOM 1498 N N . PHE A 1 190 ? -12.538 -4.176 19.589 1.00 98.06 190 PHE A N 1
ATOM 1499 C CA . PHE A 1 190 ? -12.061 -4.575 18.275 1.00 98.06 190 PHE A CA 1
ATOM 1500 C C . PHE A 1 190 ? -10.656 -4.047 18.039 1.00 98.06 190 PHE A C 1
ATOM 1502 O O . PHE A 1 190 ? -10.299 -2.961 18.498 1.00 98.06 190 PHE A O 1
ATOM 1509 N N . GLY A 1 191 ? -9.867 -4.836 17.323 1.00 96.31 191 GLY A N 1
ATOM 1510 C CA . GLY A 1 191 ? -8.521 -4.503 16.903 1.00 96.31 191 GLY A CA 1
ATOM 1511 C C . GLY A 1 191 ? -8.435 -4.406 15.390 1.00 96.31 191 GLY A C 1
ATOM 1512 O O . GLY A 1 191 ? -9.134 -5.129 14.680 1.00 96.31 191 GLY A O 1
ATOM 1513 N N . ILE A 1 192 ? -7.548 -3.545 14.909 1.00 95.31 192 ILE A N 1
ATOM 1514 C CA . ILE A 1 192 ? -7.124 -3.499 13.513 1.00 95.31 192 ILE A CA 1
ATOM 1515 C C . ILE A 1 192 ? -5.616 -3.715 13.427 1.00 95.31 192 ILE A C 1
ATOM 1517 O O . ILE A 1 192 ? -4.855 -3.258 14.284 1.00 95.31 192 ILE A O 1
ATOM 1521 N N . SER A 1 193 ? -5.189 -4.461 12.418 1.00 92.38 193 SER A N 1
ATOM 1522 C CA . SER A 1 193 ? -3.791 -4.832 12.209 1.00 92.38 193 SER A CA 1
ATOM 1523 C C . SER A 1 193 ? -3.475 -4.788 10.726 1.00 92.38 193 SER A C 1
ATOM 1525 O O . SER A 1 193 ? -4.277 -5.262 9.920 1.00 92.38 193 SER A O 1
ATOM 1527 N N . TRP A 1 194 ? -2.296 -4.266 10.399 1.00 90.62 194 TRP A N 1
ATOM 1528 C CA . TRP A 1 194 ? -1.723 -4.311 9.062 1.00 90.62 194 TRP A CA 1
ATOM 1529 C C . TRP A 1 194 ? -0.495 -5.215 9.055 1.00 90.62 194 TRP A C 1
ATOM 1531 O O . TRP A 1 194 ? 0.324 -5.215 9.978 1.00 90.62 194 TRP A O 1
ATOM 1541 N N . GLU A 1 195 ? -0.369 -5.993 7.993 1.00 92.25 195 GLU A N 1
ATOM 1542 C CA . GLU A 1 195 ? 0.738 -6.908 7.771 1.00 92.25 195 GLU A CA 1
ATOM 1543 C C . GLU A 1 195 ? 1.215 -6.799 6.326 1.00 92.25 195 GLU A C 1
ATOM 1545 O O . GLU A 1 195 ? 0.406 -6.800 5.402 1.00 92.25 195 GLU A O 1
ATOM 1550 N N . ASP A 1 196 ? 2.531 -6.713 6.142 1.00 94.38 196 ASP A N 1
ATOM 1551 C CA . ASP A 1 196 ? 3.147 -6.813 4.827 1.00 94.38 196 ASP A CA 1
ATOM 1552 C C . ASP A 1 196 ? 3.209 -8.302 4.488 1.00 94.38 196 ASP A C 1
ATOM 1554 O O . ASP A 1 196 ? 3.795 -9.092 5.230 1.00 94.38 196 ASP A O 1
ATOM 1558 N N . ILE A 1 197 ? 2.537 -8.681 3.405 1.00 96.44 197 ILE A N 1
ATOM 1559 C CA . ILE A 1 197 ? 2.447 -10.068 2.933 1.00 96.44 197 ILE A CA 1
ATOM 1560 C C . ILE A 1 197 ? 3.253 -10.280 1.650 1.00 96.44 197 ILE A C 1
ATOM 1562 O O . ILE A 1 197 ? 3.067 -11.288 0.966 1.00 96.44 197 ILE A O 1
ATOM 1566 N N . SER A 1 198 ? 4.097 -9.310 1.295 1.00 96.50 198 SER A N 1
ATOM 1567 C CA . SER A 1 198 ? 4.922 -9.368 0.097 1.00 96.50 198 SER A CA 1
ATOM 1568 C C . SER A 1 198 ? 5.947 -10.489 0.218 1.00 96.50 198 SER A C 1
ATOM 1570 O O . SER A 1 198 ? 6.552 -10.715 1.266 1.00 96.50 198 SER A O 1
ATOM 1572 N N . THR A 1 199 ? 6.188 -11.162 -0.892 1.00 97.31 199 THR A N 1
ATOM 1573 C CA . THR A 1 199 ? 7.249 -12.151 -1.060 1.00 97.31 199 THR A CA 1
ATOM 1574 C C . THR A 1 199 ? 8.444 -11.532 -1.790 1.00 97.31 199 THR A C 1
ATOM 1576 O O . THR A 1 199 ? 8.292 -10.513 -2.471 1.00 97.31 199 THR A O 1
ATOM 1579 N N . PRO A 1 200 ? 9.635 -12.155 -1.733 1.00 97.44 200 PRO A N 1
ATOM 1580 C CA . PRO A 1 200 ? 10.761 -11.730 -2.562 1.00 97.44 200 PRO A CA 1
ATOM 1581 C C . PRO A 1 200 ? 10.441 -11.710 -4.067 1.00 97.44 200 PRO A C 1
ATOM 1583 O O . PRO A 1 200 ? 10.953 -10.849 -4.779 1.00 97.44 200 PRO A O 1
ATOM 1586 N N . GLU A 1 201 ? 9.567 -12.605 -4.547 1.00 97.50 201 GLU A N 1
ATOM 1587 C CA . GLU A 1 201 ? 9.129 -12.608 -5.951 1.00 97.50 201 GLU A CA 1
ATOM 1588 C C . GLU A 1 201 ? 8.237 -11.400 -6.267 1.00 97.50 201 GLU A C 1
ATOM 1590 O O . GLU A 1 201 ? 8.378 -10.801 -7.330 1.00 97.50 201 GLU A O 1
ATOM 1595 N N . ASP A 1 202 ? 7.387 -10.966 -5.329 1.00 97.88 202 ASP A N 1
ATOM 1596 C CA . ASP A 1 202 ? 6.617 -9.726 -5.495 1.00 97.88 202 ASP A CA 1
ATOM 1597 C C . ASP A 1 202 ? 7.564 -8.528 -5.642 1.00 97.88 202 ASP A C 1
ATOM 1599 O O . ASP A 1 202 ? 7.459 -7.736 -6.584 1.00 97.88 202 ASP A O 1
ATOM 1603 N N . ARG A 1 203 ? 8.563 -8.447 -4.757 1.00 97.44 203 ARG A N 1
ATOM 1604 C CA . ARG A 1 203 ? 9.548 -7.359 -4.740 1.00 97.44 203 ARG A CA 1
ATOM 1605 C C . ARG A 1 203 ? 10.398 -7.319 -6.006 1.00 97.44 203 ARG A C 1
ATOM 1607 O O . ARG A 1 203 ? 10.644 -6.229 -6.522 1.00 97.44 203 ARG A O 1
ATOM 1614 N N . LYS A 1 204 ? 10.746 -8.469 -6.594 1.00 97.75 204 LYS A N 1
ATOM 1615 C CA . LYS A 1 204 ? 11.431 -8.554 -7.899 1.00 97.75 204 LYS A CA 1
ATOM 1616 C C . LYS A 1 204 ? 10.694 -7.802 -9.016 1.00 97.75 204 LYS A C 1
ATOM 1618 O O . LYS A 1 204 ? 11.359 -7.267 -9.904 1.00 97.75 204 LYS A O 1
ATOM 1623 N N . TYR A 1 205 ? 9.365 -7.702 -8.957 1.00 97.81 205 TYR A N 1
ATOM 1624 C CA . TYR A 1 205 ? 8.532 -6.960 -9.916 1.00 97.81 205 TYR A CA 1
ATOM 1625 C C . TYR A 1 205 ? 8.060 -5.590 -9.407 1.00 97.81 205 TYR A C 1
ATOM 1627 O O . TYR A 1 205 ? 7.146 -5.006 -9.989 1.00 97.81 205 TYR A O 1
ATOM 1635 N N . TRP A 1 206 ? 8.661 -5.067 -8.332 1.00 97.50 206 TRP A N 1
ATOM 1636 C CA . TRP A 1 206 ? 8.207 -3.848 -7.657 1.00 97.50 206 TRP A CA 1
ATOM 1637 C C . TRP A 1 206 ? 6.732 -3.913 -7.227 1.00 97.50 206 TRP A C 1
ATOM 1639 O O . TRP A 1 206 ? 6.009 -2.915 -7.259 1.00 97.50 206 TRP A O 1
ATOM 1649 N N . VAL A 1 207 ? 6.286 -5.096 -6.806 1.00 97.50 207 VAL A N 1
ATOM 1650 C CA . VAL A 1 207 ? 4.956 -5.318 -6.243 1.00 97.50 207 VAL A CA 1
ATOM 1651 C C . VAL A 1 207 ? 5.057 -5.442 -4.729 1.00 97.50 207 VAL A C 1
ATOM 1653 O O . VAL A 1 207 ? 5.962 -6.084 -4.198 1.00 97.50 207 VAL A O 1
ATOM 1656 N N . ALA A 1 208 ? 4.106 -4.833 -4.033 1.00 96.62 208 ALA A N 1
ATOM 1657 C CA . ALA A 1 208 ? 3.949 -4.925 -2.592 1.00 96.62 208 ALA A CA 1
ATOM 1658 C C . ALA A 1 208 ? 2.524 -5.368 -2.252 1.00 96.62 208 ALA A C 1
ATOM 1660 O O . ALA A 1 208 ? 1.564 -4.921 -2.882 1.00 96.62 208 ALA A O 1
ATOM 1661 N N . GLY A 1 209 ? 2.386 -6.239 -1.257 1.00 95.69 209 GLY A N 1
ATOM 1662 C CA . GLY A 1 209 ? 1.119 -6.752 -0.751 1.00 95.69 209 GLY A CA 1
ATOM 1663 C C . GLY A 1 209 ? 0.908 -6.391 0.714 1.00 95.69 209 GLY A C 1
ATOM 1664 O O . GLY A 1 209 ? 1.834 -6.445 1.521 1.00 95.69 209 GLY A O 1
ATOM 1665 N N . SER A 1 210 ? -0.331 -6.070 1.074 1.00 94.12 210 SER A N 1
ATOM 1666 C CA . SER A 1 210 ? -0.737 -5.792 2.450 1.00 94.12 210 SER A CA 1
ATOM 1667 C C . SER A 1 210 ? -2.010 -6.545 2.812 1.00 94.12 210 SER A C 1
ATOM 1669 O O . SER A 1 210 ? -2.928 -6.686 1.999 1.00 94.12 210 SER A O 1
ATOM 1671 N N . ARG A 1 211 ? -2.063 -7.008 4.059 1.00 95.69 211 ARG A N 1
ATOM 1672 C CA . ARG A 1 211 ? -3.241 -7.580 4.699 1.00 95.69 211 ARG A CA 1
ATOM 1673 C C . ARG A 1 211 ? -3.686 -6.667 5.837 1.00 95.69 211 ARG A C 1
ATOM 1675 O O . ARG A 1 211 ? -2.964 -6.491 6.816 1.00 95.69 211 ARG A O 1
ATOM 1682 N N . LEU A 1 212 ? -4.902 -6.145 5.726 1.00 95.19 212 LEU A N 1
ATOM 1683 C CA . LEU A 1 212 ? -5.624 -5.451 6.789 1.00 95.19 212 LEU A CA 1
ATOM 1684 C C . LEU A 1 212 ? -6.635 -6.412 7.415 1.00 95.19 212 LEU A C 1
ATOM 1686 O O . LEU A 1 212 ? -7.535 -6.904 6.737 1.00 95.19 212 LEU A O 1
ATOM 1690 N N . THR A 1 213 ? -6.529 -6.649 8.717 1.00 97.38 213 THR A N 1
ATOM 1691 C CA . THR A 1 213 ? -7.487 -7.474 9.466 1.00 97.38 213 THR A CA 1
ATOM 1692 C C . THR A 1 213 ? -8.218 -6.666 10.522 1.00 97.38 213 THR A C 1
ATOM 1694 O O . THR A 1 213 ? -7.596 -5.877 11.236 1.00 97.38 213 THR A O 1
ATOM 1697 N N . VAL A 1 214 ? -9.509 -6.948 10.683 1.00 98.00 214 VAL A N 1
ATOM 1698 C CA . VAL A 1 214 ? -10.335 -6.540 11.821 1.00 98.00 214 VAL A CA 1
ATOM 1699 C C . VAL A 1 214 ? -10.563 -7.766 12.701 1.00 98.00 214 VAL A C 1
ATOM 1701 O O . VAL A 1 214 ? -11.005 -8.803 12.208 1.00 98.00 214 VAL A O 1
ATOM 1704 N N . ILE A 1 215 ? -10.274 -7.661 13.995 1.00 97.56 215 ILE A N 1
ATOM 1705 C CA . ILE A 1 215 ? -10.370 -8.766 14.959 1.00 97.56 215 ILE A CA 1
ATOM 1706 C C . ILE A 1 215 ? -11.223 -8.376 16.163 1.00 97.56 215 ILE A C 1
ATOM 1708 O O . ILE A 1 215 ? -11.159 -7.247 16.643 1.00 97.56 215 ILE A O 1
ATOM 1712 N N . ASP A 1 216 ? -11.999 -9.320 16.687 1.00 97.62 216 ASP A N 1
ATOM 1713 C CA . ASP A 1 216 ? -12.652 -9.183 17.990 1.00 97.62 216 ASP A CA 1
ATOM 1714 C C . ASP A 1 216 ? -11.622 -9.519 19.076 1.00 97.62 216 ASP A C 1
ATOM 1716 O O . ASP A 1 216 ? -11.087 -10.625 19.140 1.00 97.62 216 ASP A O 1
ATOM 1720 N N . LEU A 1 217 ? -11.307 -8.554 19.937 1.00 96.50 217 LEU A N 1
ATOM 1721 C CA . LEU A 1 217 ? -10.275 -8.698 20.962 1.00 96.50 217 LEU A CA 1
ATOM 1722 C C . LEU A 1 217 ? -10.715 -9.571 22.139 1.00 96.50 217 LEU A C 1
ATOM 1724 O O . LEU A 1 217 ? -9.839 -10.031 22.877 1.00 96.50 217 LEU A O 1
ATOM 1728 N N . ARG A 1 218 ? -12.019 -9.808 22.320 1.00 95.25 218 ARG A N 1
ATOM 1729 C CA . ARG A 1 218 ? -12.562 -10.672 23.379 1.00 95.25 218 ARG A CA 1
ATOM 1730 C C . ARG A 1 218 ? -12.481 -12.134 22.971 1.00 95.25 218 ARG A C 1
ATOM 1732 O O . ARG A 1 218 ? -11.963 -12.950 23.723 1.00 95.25 218 ARG A O 1
ATOM 1739 N N . THR A 1 219 ? -12.968 -12.445 21.773 1.00 96.62 219 THR A N 1
ATOM 1740 C CA . THR A 1 219 ? -13.045 -13.821 21.252 1.00 96.62 219 THR A CA 1
ATOM 1741 C C . THR A 1 219 ? -11.812 -14.233 20.450 1.00 96.62 219 THR A C 1
ATOM 1743 O O . THR A 1 219 ? -11.632 -15.414 20.177 1.00 96.62 219 THR A O 1
ATOM 1746 N N . LYS A 1 220 ? -10.959 -13.271 20.071 1.00 95.50 220 LYS A N 1
ATOM 1747 C CA . LYS A 1 220 ? -9.810 -13.447 19.165 1.00 95.50 220 LYS A CA 1
ATOM 1748 C C . LYS A 1 220 ? -10.197 -13.932 17.763 1.00 95.50 220 LYS A C 1
ATOM 1750 O O . LYS A 1 220 ? -9.344 -14.424 17.031 1.00 95.50 220 LYS A O 1
ATOM 1755 N N . SER A 1 221 ? -11.461 -13.771 17.366 1.00 96.69 221 SER A N 1
ATOM 1756 C CA . SER A 1 221 ? -11.936 -14.170 16.041 1.00 96.69 221 SER A CA 1
ATOM 1757 C C . SER A 1 221 ? -11.674 -13.099 14.981 1.00 96.69 221 SER A C 1
ATOM 1759 O O . SER A 1 221 ? -11.810 -11.902 15.253 1.00 96.69 221 SER A O 1
ATOM 1761 N N . LEU A 1 222 ? -11.382 -13.537 13.755 1.00 97.69 222 LEU A N 1
ATOM 1762 C CA . LEU A 1 222 ? -11.307 -12.679 12.574 1.00 97.69 222 LEU A CA 1
ATOM 1763 C C . LEU A 1 222 ? -12.710 -12.186 12.185 1.00 97.69 222 LEU A C 1
ATOM 1765 O O . LEU A 1 222 ? -13.609 -12.984 11.931 1.00 97.69 222 LEU A O 1
ATOM 1769 N N . VAL A 1 223 ? -12.891 -10.868 12.143 1.00 98.31 223 VAL A N 1
ATOM 1770 C CA . VAL A 1 223 ? -14.156 -10.203 11.787 1.00 98.31 223 VAL A CA 1
ATOM 1771 C C . VAL A 1 223 ? -14.187 -9.885 10.299 1.00 98.31 223 VAL A C 1
ATOM 1773 O O . VAL A 1 223 ? -15.173 -10.163 9.617 1.00 98.31 223 VAL A O 1
ATOM 1776 N N . ALA A 1 224 ? -13.091 -9.329 9.788 1.00 98.25 224 ALA A N 1
ATOM 1777 C CA . ALA A 1 224 ? -12.937 -8.999 8.382 1.00 98.25 224 ALA A CA 1
ATOM 1778 C C . ALA A 1 224 ? -11.457 -9.032 7.979 1.00 98.25 224 ALA A C 1
ATOM 1780 O O . ALA A 1 224 ? -10.580 -8.742 8.792 1.00 98.25 224 ALA A O 1
ATOM 1781 N N . GLU A 1 225 ? -11.184 -9.363 6.723 1.00 97.75 225 GLU A N 1
ATOM 1782 C CA . GLU A 1 225 ? -9.858 -9.307 6.109 1.00 97.75 225 GLU A CA 1
ATOM 1783 C C . GLU A 1 225 ? -9.939 -8.603 4.756 1.00 97.75 225 GLU A C 1
ATOM 1785 O O . GLU A 1 225 ? -10.830 -8.874 3.952 1.00 97.75 225 GLU A O 1
ATOM 1790 N N . ARG A 1 226 ? -8.983 -7.718 4.497 1.00 96.06 226 ARG A N 1
ATOM 1791 C CA . ARG A 1 226 ? -8.745 -7.124 3.191 1.00 96.06 226 ARG A CA 1
ATOM 1792 C C . ARG A 1 226 ? -7.312 -7.397 2.782 1.00 96.06 226 ARG A C 1
ATOM 1794 O O . ARG A 1 226 ? -6.384 -7.039 3.502 1.00 96.06 226 ARG A O 1
ATOM 1801 N N . ILE A 1 227 ? -7.150 -7.992 1.611 1.00 96.56 227 ILE A N 1
ATOM 1802 C CA . ILE A 1 227 ? -5.858 -8.188 0.966 1.00 96.56 227 ILE A CA 1
ATOM 1803 C C . ILE A 1 227 ? -5.792 -7.247 -0.227 1.00 96.56 227 ILE A C 1
ATOM 1805 O O . ILE A 1 227 ? -6.685 -7.249 -1.079 1.00 96.56 227 ILE A O 1
ATOM 1809 N N . GLY A 1 228 ? -4.732 -6.450 -0.286 1.00 94.88 228 GLY A N 1
ATOM 1810 C CA . GLY A 1 228 ? -4.467 -5.572 -1.412 1.00 94.88 228 GLY A CA 1
ATOM 1811 C C . GLY A 1 228 ? -3.024 -5.652 -1.875 1.00 94.88 228 GLY A C 1
ATOM 1812 O O . GLY A 1 228 ? -2.126 -5.949 -1.091 1.00 94.88 228 GLY A O 1
ATOM 1813 N N . TYR A 1 229 ? -2.816 -5.362 -3.152 1.00 95.75 229 TYR A N 1
ATOM 1814 C CA . TYR A 1 229 ? -1.502 -5.250 -3.764 1.00 95.75 229 TYR A CA 1
ATOM 1815 C C . TYR A 1 229 ? -1.364 -3.900 -4.453 1.00 95.75 229 TYR A C 1
ATOM 1817 O O . TYR A 1 229 ? -2.354 -3.296 -4.873 1.00 95.75 229 TYR A O 1
ATOM 1825 N N . PHE A 1 230 ? -0.131 -3.438 -4.614 1.00 95.25 230 PHE A N 1
ATOM 1826 C CA . PHE A 1 230 ? 0.184 -2.317 -5.484 1.00 95.25 230 PHE A CA 1
ATOM 1827 C C . PHE A 1 230 ? 1.520 -2.517 -6.199 1.00 95.25 230 PHE A C 1
ATOM 1829 O O . PHE A 1 230 ? 2.371 -3.267 -5.725 1.00 95.25 230 PHE A O 1
ATOM 1836 N N . ILE A 1 231 ? 1.689 -1.852 -7.339 1.00 97.00 231 ILE A N 1
ATOM 1837 C CA . ILE A 1 231 ? 2.880 -1.922 -8.194 1.00 97.00 231 ILE A CA 1
ATOM 1838 C C . ILE A 1 231 ? 3.516 -0.537 -8.365 1.00 97.00 231 ILE A C 1
ATOM 1840 O O . ILE A 1 231 ? 2.826 0.453 -8.616 1.00 97.00 231 ILE A O 1
ATOM 1844 N N . GLU A 1 232 ? 4.844 -0.455 -8.268 1.00 96.12 232 GLU A N 1
ATOM 1845 C CA . GLU A 1 232 ? 5.604 0.756 -8.595 1.00 96.12 232 GLU A CA 1
ATOM 1846 C C . GLU A 1 232 ? 5.872 0.820 -10.105 1.00 96.12 232 GLU A C 1
ATOM 1848 O O . GLU A 1 232 ? 6.790 0.197 -10.629 1.00 96.12 232 GLU A O 1
ATOM 1853 N N . ALA A 1 233 ? 5.052 1.587 -10.825 1.00 94.00 233 ALA A N 1
ATOM 1854 C CA . ALA A 1 233 ? 5.096 1.647 -12.289 1.00 94.00 233 ALA A CA 1
ATOM 1855 C C . ALA A 1 233 ? 6.374 2.287 -12.876 1.00 94.00 233 ALA A C 1
ATOM 1857 O O . ALA A 1 233 ? 6.597 2.204 -14.084 1.00 94.00 233 ALA A O 1
ATOM 1858 N N . GLY A 1 234 ? 7.180 2.967 -12.054 1.00 93.75 234 GLY A N 1
ATOM 1859 C CA . GLY A 1 234 ? 8.482 3.522 -12.426 1.00 93.75 234 GLY A CA 1
ATOM 1860 C C . GLY A 1 234 ? 9.641 2.529 -12.313 1.00 93.75 234 GLY A C 1
ATOM 1861 O O . GLY A 1 234 ? 10.750 2.875 -12.723 1.00 93.75 234 GLY A O 1
ATOM 1862 N N . PHE A 1 235 ? 9.392 1.327 -11.783 1.00 94.88 235 PHE A N 1
ATOM 1863 C CA . PHE A 1 235 ? 10.362 0.258 -11.553 1.00 94.88 235 PHE A CA 1
ATOM 1864 C C . PHE A 1 235 ? 11.681 0.733 -10.919 1.00 94.88 235 PHE A C 1
ATOM 1866 O O . PHE A 1 235 ? 12.769 0.367 -11.368 1.00 94.88 235 PHE A O 1
ATOM 1873 N N . GLY A 1 236 ? 11.581 1.582 -9.893 1.00 93.31 236 GLY A N 1
ATOM 1874 C CA . GLY A 1 236 ? 12.717 2.117 -9.139 1.00 93.31 236 GLY A CA 1
ATOM 1875 C C . GLY A 1 236 ? 13.298 3.421 -9.675 1.00 93.31 236 GLY A C 1
ATOM 1876 O O . GLY A 1 236 ? 14.281 3.916 -9.130 1.00 93.31 236 GLY A O 1
ATOM 1877 N N . SER A 1 237 ? 12.711 4.003 -10.724 1.00 92.50 237 SER A N 1
ATOM 1878 C CA . SER A 1 237 ? 13.164 5.293 -11.246 1.00 92.50 237 SER A CA 1
ATOM 1879 C C . SER A 1 237 ? 12.978 6.418 -10.223 1.00 92.50 237 SER A C 1
ATOM 1881 O O . SER A 1 237 ? 11.867 6.683 -9.761 1.00 92.50 237 SER A O 1
ATOM 1883 N N . ASP A 1 238 ? 14.067 7.135 -9.956 1.00 92.19 238 ASP A N 1
ATOM 1884 C CA . ASP A 1 238 ? 14.141 8.359 -9.147 1.00 92.19 238 ASP A CA 1
ATOM 1885 C C . ASP A 1 238 ? 14.012 9.647 -9.989 1.00 92.19 238 ASP A C 1
ATOM 1887 O O . ASP A 1 238 ? 14.032 10.768 -9.468 1.00 92.19 238 ASP A O 1
ATOM 1891 N N . SER A 1 239 ? 13.842 9.501 -11.308 1.00 90.00 239 SER A N 1
ATOM 1892 C CA . SER A 1 239 ? 13.745 10.622 -12.244 1.00 90.00 239 SER A CA 1
ATOM 1893 C C . SER A 1 239 ? 12.618 11.587 -11.865 1.00 90.00 239 SER A C 1
ATOM 1895 O O . SER A 1 239 ? 11.542 11.185 -11.421 1.00 90.00 239 SER A O 1
ATOM 1897 N N . GLY A 1 240 ? 12.868 12.890 -12.016 1.00 87.31 240 GLY A N 1
ATOM 1898 C CA . GLY A 1 240 ? 11.894 13.924 -11.651 1.00 87.31 240 GLY A CA 1
ATOM 1899 C C . GLY A 1 240 ? 11.629 14.043 -10.144 1.00 87.31 240 GLY A C 1
ATOM 1900 O O . GLY A 1 240 ? 10.591 14.576 -9.763 1.00 87.31 240 GLY A O 1
ATOM 1901 N N . GLY A 1 241 ? 12.533 13.545 -9.289 1.00 87.62 241 GLY A N 1
ATOM 1902 C CA . GLY A 1 241 ? 12.386 13.603 -7.830 1.00 87.62 241 GLY A CA 1
ATOM 1903 C C . GLY A 1 241 ? 11.423 12.554 -7.272 1.00 87.62 241 GLY A C 1
ATOM 1904 O O . GLY A 1 241 ? 10.892 12.720 -6.170 1.00 87.62 241 GLY A O 1
ATOM 1905 N N . ARG A 1 242 ? 11.166 11.486 -8.035 1.00 90.81 242 ARG A N 1
ATOM 1906 C CA . ARG A 1 242 ? 10.325 10.376 -7.589 1.00 90.81 242 ARG A CA 1
ATOM 1907 C C . ARG A 1 242 ? 10.949 9.693 -6.380 1.00 90.81 242 ARG A C 1
ATOM 1909 O O . ARG A 1 242 ? 12.145 9.437 -6.324 1.00 90.81 242 ARG A O 1
ATOM 1916 N N . ARG A 1 243 ? 10.081 9.340 -5.438 1.00 91.50 243 ARG A N 1
ATOM 1917 C CA . ARG A 1 243 ? 10.353 8.387 -4.364 1.00 91.50 243 ARG A CA 1
ATOM 1918 C C . ARG A 1 243 ? 9.529 7.142 -4.705 1.00 91.50 243 ARG A C 1
ATOM 1920 O O . ARG A 1 243 ? 8.308 7.213 -4.518 1.00 91.50 243 ARG A O 1
ATOM 1927 N N . PRO A 1 244 ? 10.128 6.084 -5.289 1.00 93.62 244 PRO A N 1
ATOM 1928 C CA . PRO A 1 244 ? 9.406 4.989 -5.940 1.00 93.62 244 PRO A CA 1
ATOM 1929 C C . PRO A 1 244 ? 8.206 4.494 -5.131 1.00 93.62 244 PRO A C 1
ATOM 1931 O O . PRO A 1 244 ? 7.061 4.702 -5.538 1.00 93.62 244 PRO A O 1
ATOM 1934 N N . TRP A 1 245 ? 8.426 3.979 -3.919 1.00 92.62 245 TRP A N 1
ATOM 1935 C CA . TRP A 1 245 ? 7.320 3.444 -3.128 1.00 92.62 245 TRP A CA 1
ATOM 1936 C C . TRP A 1 245 ? 6.304 4.497 -2.678 1.00 92.62 245 TRP A C 1
ATOM 1938 O O . TRP A 1 245 ? 5.103 4.231 -2.707 1.00 92.62 245 TRP A O 1
ATOM 1948 N N . LEU A 1 246 ? 6.747 5.710 -2.338 1.00 88.31 246 LEU A N 1
ATOM 1949 C CA . LEU A 1 246 ? 5.866 6.795 -1.889 1.00 88.31 246 LEU A CA 1
ATOM 1950 C C . LEU A 1 246 ? 4.916 7.291 -2.992 1.00 88.31 246 LEU A C 1
ATOM 1952 O O . LEU A 1 246 ? 3.822 7.769 -2.700 1.00 88.31 246 LEU A O 1
ATOM 1956 N N . THR A 1 247 ? 5.337 7.204 -4.255 1.00 86.31 247 THR A N 1
ATOM 1957 C CA . THR A 1 247 ? 4.609 7.750 -5.418 1.00 86.31 247 THR A CA 1
ATOM 1958 C C . THR A 1 247 ? 3.894 6.681 -6.248 1.00 86.31 247 THR A C 1
ATOM 1960 O O . THR A 1 247 ? 3.302 6.986 -7.280 1.00 86.31 247 THR A O 1
ATOM 1963 N N . SER A 1 248 ? 3.919 5.430 -5.785 1.00 88.12 248 SER A N 1
ATOM 1964 C CA . SER A 1 248 ? 3.343 4.269 -6.473 1.00 88.12 248 SER A CA 1
ATOM 1965 C C . SER A 1 248 ? 1.817 4.163 -6.357 1.00 88.12 248 SER A C 1
ATOM 1967 O O . SER A 1 248 ? 1.175 3.498 -7.172 1.00 88.12 248 SER A O 1
ATOM 1969 N N . ARG A 1 249 ? 1.213 4.828 -5.362 1.00 84.88 249 ARG A N 1
ATOM 1970 C CA . ARG A 1 249 ? -0.222 4.736 -5.061 1.00 84.88 249 ARG A CA 1
ATOM 1971 C C . ARG A 1 249 ? -1.078 5.386 -6.145 1.00 84.88 249 ARG A C 1
ATOM 1973 O O . ARG A 1 249 ? -0.958 6.580 -6.404 1.00 84.88 249 ARG A O 1
ATOM 1980 N N . GLY A 1 250 ? -2.010 4.631 -6.715 1.00 86.06 250 GLY A N 1
ATOM 1981 C CA . GLY A 1 250 ? -2.933 5.145 -7.723 1.00 86.06 250 GLY A CA 1
ATOM 1982 C C . GLY A 1 250 ? -4.025 4.143 -8.105 1.00 86.06 250 GLY A C 1
ATOM 1983 O O . GLY A 1 250 ? -3.897 2.951 -7.825 1.00 86.06 250 GLY A O 1
ATOM 1984 N N . PRO A 1 251 ? -5.109 4.595 -8.761 1.00 86.06 251 PRO A N 1
ATOM 1985 C CA . PRO A 1 251 ? -6.271 3.754 -9.073 1.00 86.06 251 PRO A CA 1
ATOM 1986 C C . PRO A 1 251 ? -5.952 2.577 -10.010 1.00 86.06 251 PRO A C 1
ATOM 1988 O O . PRO A 1 251 ? -6.613 1.546 -9.935 1.00 86.06 251 PRO A O 1
ATOM 1991 N N . ASN A 1 252 ? -4.921 2.718 -10.851 1.00 90.00 252 ASN A N 1
ATOM 1992 C CA . ASN A 1 252 ? -4.487 1.694 -11.811 1.00 90.00 252 ASN A CA 1
ATOM 1993 C C . ASN A 1 252 ? -3.267 0.892 -11.341 1.00 90.00 252 ASN A C 1
ATOM 1995 O O . ASN A 1 252 ? -2.865 -0.053 -12.006 1.00 90.00 252 ASN A O 1
ATOM 1999 N N . THR A 1 253 ? -2.646 1.290 -10.233 1.00 93.56 253 THR A N 1
ATOM 2000 C CA . THR A 1 253 ? -1.442 0.658 -9.677 1.00 93.56 253 THR A CA 1
ATOM 2001 C C . THR A 1 253 ? -1.738 -0.049 -8.363 1.00 93.56 253 THR A C 1
ATOM 2003 O O . THR A 1 253 ? -0.816 -0.487 -7.693 1.00 93.56 253 THR A O 1
ATOM 2006 N N . THR A 1 254 ? -3.008 -0.149 -7.971 1.00 92.94 254 THR A N 1
ATOM 2007 C CA . THR A 1 254 ? -3.459 -0.757 -6.717 1.00 92.94 254 THR A CA 1
ATOM 2008 C C . THR A 1 254 ? -4.666 -1.649 -6.984 1.00 92.94 254 THR A C 1
ATOM 2010 O O . THR A 1 254 ? -5.487 -1.358 -7.856 1.00 92.94 254 THR A O 1
ATOM 2013 N N . CYS A 1 255 ? -4.786 -2.728 -6.222 1.00 92.88 255 CYS A N 1
ATOM 2014 C CA . CYS A 1 255 ? -5.969 -3.572 -6.190 1.00 92.88 255 CYS A CA 1
ATOM 2015 C C . CYS A 1 255 ? -6.257 -4.011 -4.744 1.00 92.88 255 CYS A C 1
ATOM 2017 O O . CYS A 1 255 ? -5.320 -4.371 -4.035 1.00 92.88 255 CYS A O 1
ATOM 2019 N N . PRO A 1 256 ? -7.517 -3.983 -4.273 1.00 90.44 256 PRO A N 1
ATOM 2020 C CA . PRO A 1 256 ? -8.673 -3.368 -4.927 1.00 90.44 256 PRO A CA 1
ATOM 2021 C C . PRO A 1 256 ? -8.428 -1.884 -5.243 1.00 90.44 256 PRO A C 1
ATOM 2023 O O . PRO A 1 256 ? -7.778 -1.192 -4.457 1.00 90.44 256 PRO A O 1
ATOM 2026 N N . SER A 1 257 ? -8.905 -1.412 -6.401 1.00 85.06 257 SER A N 1
ATOM 2027 C CA . SER A 1 257 ? -8.647 -0.044 -6.862 1.00 85.06 257 SER A CA 1
ATOM 2028 C C . SER A 1 257 ? -9.102 0.980 -5.830 1.00 85.06 257 SER A C 1
ATOM 2030 O O . SER A 1 257 ? -10.190 0.869 -5.251 1.00 85.06 257 SER A O 1
ATOM 2032 N N . LEU A 1 258 ? -8.278 2.006 -5.619 1.00 80.19 258 LEU A N 1
ATOM 2033 C CA . LEU A 1 258 ? -8.631 3.092 -4.713 1.00 80.19 258 LEU A CA 1
ATOM 2034 C C . LEU A 1 258 ? -9.893 3.804 -5.194 1.00 80.19 258 LEU A C 1
ATOM 2036 O O . LEU A 1 258 ? -10.008 4.216 -6.348 1.00 80.19 258 LEU A O 1
ATOM 2040 N N . LYS A 1 259 ? -10.833 3.968 -4.268 1.00 69.81 259 LYS A N 1
ATOM 2041 C CA . LYS A 1 259 ? -12.018 4.806 -4.447 1.00 69.81 259 LYS A CA 1
ATOM 2042 C C . LYS A 1 259 ? -11.610 6.258 -4.144 1.00 69.81 259 LYS A C 1
ATOM 2044 O O . LYS A 1 259 ? -10.670 6.470 -3.376 1.00 69.81 259 LYS A O 1
ATOM 2049 N N . GLY A 1 260 ? -12.247 7.237 -4.793 1.00 56.22 260 GLY A N 1
ATOM 2050 C CA . GLY A 1 260 ? -11.853 8.655 -4.720 1.00 56.22 260 GLY A CA 1
ATOM 2051 C C . GLY A 1 260 ? -11.566 9.138 -3.288 1.00 56.22 260 GLY A C 1
ATOM 2052 O O . GLY A 1 260 ? -12.292 8.774 -2.367 1.00 56.22 260 GLY A O 1
ATOM 2053 N N . GLU A 1 261 ? -10.486 9.913 -3.127 1.00 60.34 261 GLU A N 1
ATOM 2054 C CA . GLU A 1 261 ? -9.939 10.431 -1.852 1.00 60.34 261 GLU A CA 1
ATOM 2055 C C . GLU A 1 261 ? -9.322 9.400 -0.876 1.00 60.34 261 GLU A C 1
ATOM 2057 O O . GLU A 1 261 ? -8.972 9.746 0.247 1.00 60.34 261 GLU A O 1
ATOM 2062 N N . ASP A 1 262 ? -9.066 8.165 -1.324 1.00 68.44 262 ASP A N 1
ATOM 2063 C CA . ASP A 1 262 ? -8.276 7.158 -0.589 1.00 68.44 262 ASP A CA 1
ATOM 2064 C C . ASP A 1 262 ? -8.834 6.765 0.796 1.00 68.44 262 ASP A C 1
ATOM 2066 O O . ASP A 1 262 ? -8.115 6.440 1.740 1.00 68.44 262 ASP A O 1
ATOM 2070 N N . TYR A 1 263 ? -10.160 6.724 0.917 1.00 78.81 263 TYR A N 1
ATOM 2071 C CA . TYR A 1 263 ? -10.846 6.293 2.140 1.00 78.81 263 TYR A CA 1
ATOM 2072 C C . TYR A 1 263 ? -11.122 4.789 2.205 1.00 78.81 263 TYR A C 1
ATOM 2074 O O . TYR A 1 263 ? -11.937 4.337 3.005 1.00 78.81 263 TYR A O 1
ATOM 2082 N N . SER A 1 264 ? -10.467 3.992 1.360 1.00 85.75 264 SER A N 1
ATOM 2083 C CA . SER A 1 264 ? -10.807 2.575 1.193 1.00 85.75 264 SER A CA 1
ATOM 2084 C C . SER A 1 264 ? -10.693 1.771 2.497 1.00 85.75 264 SER A C 1
ATOM 2086 O O . SER A 1 264 ? -11.588 0.989 2.815 1.00 85.75 264 SER A O 1
ATOM 2088 N N . ASP A 1 265 ? -9.663 2.028 3.307 1.00 89.06 265 ASP A N 1
ATOM 2089 C CA . ASP A 1 265 ? -9.473 1.363 4.603 1.00 89.06 265 ASP A CA 1
ATOM 2090 C C . ASP A 1 265 ? -10.537 1.791 5.619 1.00 89.06 265 ASP A C 1
ATOM 2092 O O . ASP A 1 265 ? -11.120 0.946 6.297 1.00 89.06 265 ASP A O 1
ATOM 2096 N N . GLN A 1 266 ? -10.855 3.090 5.673 1.00 90.44 266 GLN A N 1
ATOM 2097 C CA . GLN A 1 266 ? -11.935 3.613 6.511 1.00 90.44 266 GLN A CA 1
ATOM 2098 C C . GLN A 1 266 ? -13.273 2.971 6.122 1.00 90.44 266 GLN A C 1
ATOM 2100 O O . GLN A 1 266 ? -14.026 2.528 6.989 1.00 90.44 266 GLN A O 1
ATOM 2105 N N . TRP A 1 267 ? -13.559 2.878 4.821 1.00 90.75 267 TRP A N 1
ATOM 2106 C CA . TRP A 1 267 ? -14.798 2.293 4.325 1.00 90.75 267 TRP A CA 1
ATOM 2107 C C . TRP A 1 267 ? -14.884 0.812 4.682 1.00 90.75 267 TRP A C 1
ATOM 2109 O O . TRP A 1 267 ? -15.916 0.350 5.169 1.00 90.75 267 TRP A O 1
ATOM 2119 N N . PHE A 1 268 ? -13.805 0.064 4.484 1.00 93.00 268 PHE A N 1
ATOM 2120 C CA . PHE A 1 268 ? -13.751 -1.349 4.833 1.00 93.00 268 PHE A CA 1
ATOM 2121 C C . PHE A 1 268 ? -13.994 -1.567 6.337 1.00 93.00 268 PHE A C 1
ATOM 2123 O O . PHE A 1 268 ? -14.912 -2.298 6.716 1.00 93.00 268 PHE A O 1
ATOM 2130 N N . ILE A 1 269 ? -13.253 -0.852 7.193 1.00 94.75 269 ILE A N 1
ATOM 2131 C CA . ILE A 1 269 ? -13.357 -0.963 8.656 1.00 94.75 269 ILE A CA 1
ATOM 2132 C C . ILE A 1 269 ? -14.765 -0.600 9.137 1.00 94.75 2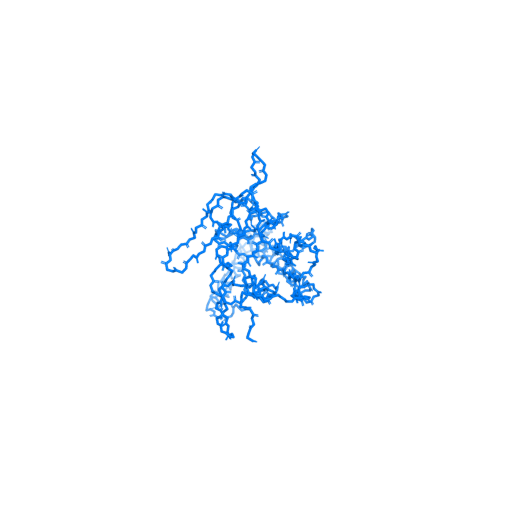69 ILE A C 1
ATOM 2134 O O . ILE A 1 269 ? -15.370 -1.375 9.874 1.00 94.75 269 ILE A O 1
ATOM 2138 N N . LEU A 1 270 ? -15.320 0.533 8.698 1.00 93.75 270 LEU A N 1
ATOM 2139 C CA . LEU A 1 270 ? -16.648 0.979 9.136 1.00 93.75 270 LEU A CA 1
ATOM 2140 C C . LEU A 1 270 ? -17.789 0.136 8.547 1.00 93.75 270 LEU A C 1
ATOM 2142 O O . LEU A 1 270 ? -18.886 0.123 9.097 1.00 93.75 270 LEU A O 1
ATOM 2146 N N . THR A 1 271 ? -17.562 -0.592 7.448 1.00 93.38 271 THR A N 1
ATOM 2147 C CA . THR A 1 271 ? -18.551 -1.570 6.955 1.00 93.38 271 THR A CA 1
ATOM 2148 C C . THR A 1 271 ? -18.627 -2.780 7.885 1.00 93.38 271 THR A C 1
ATOM 2150 O O . THR A 1 271 ? -19.718 -3.265 8.170 1.00 93.38 271 THR A O 1
ATOM 2153 N N . ALA A 1 272 ? -17.484 -3.250 8.393 1.00 96.06 272 ALA A N 1
ATOM 2154 C CA . ALA A 1 272 ? -17.445 -4.338 9.368 1.00 96.06 272 ALA A CA 1
ATOM 2155 C C . ALA A 1 272 ? -17.893 -3.886 10.773 1.00 96.06 272 ALA A C 1
ATOM 2157 O O . ALA A 1 272 ? -18.519 -4.658 11.500 1.00 96.06 272 ALA A O 1
ATOM 2158 N N . LEU A 1 273 ? -17.583 -2.643 11.152 1.00 96.31 273 LEU A N 1
ATOM 2159 C CA . LEU A 1 273 ? -17.796 -2.076 12.484 1.00 96.31 273 LEU A CA 1
ATOM 2160 C C . LEU A 1 273 ? -18.584 -0.763 12.393 1.00 96.31 273 LEU A C 1
ATOM 2162 O O . LEU A 1 273 ? -18.011 0.327 12.420 1.00 96.31 273 LEU A O 1
ATOM 2166 N N . SER A 1 274 ? -19.905 -0.863 12.285 1.00 91.88 274 SER A N 1
ATOM 2167 C CA . SER A 1 274 ? -20.772 0.310 12.229 1.00 91.88 274 SER A CA 1
ATOM 2168 C C . SER A 1 274 ? -20.935 0.953 13.606 1.00 91.88 274 SER A C 1
ATOM 2170 O O . SER A 1 274 ? -21.102 0.272 14.620 1.00 91.88 274 SER A O 1
ATOM 2172 N N . VAL A 1 275 ? -20.933 2.284 13.625 1.00 89.12 275 VAL A N 1
ATOM 2173 C CA . VAL A 1 275 ? -21.161 3.104 14.823 1.00 89.12 275 VAL A CA 1
ATOM 2174 C C . VAL A 1 275 ? -22.648 3.224 15.138 1.00 89.12 275 VAL A C 1
ATOM 2176 O O . VAL A 1 275 ? -23.028 3.305 16.304 1.00 89.12 275 VAL A O 1
ATOM 2179 N N . ASP A 1 276 ? -23.494 3.215 14.110 1.00 83.88 276 ASP A N 1
ATOM 2180 C CA . ASP A 1 276 ? -24.940 3.266 14.284 1.00 83.88 276 ASP A CA 1
ATOM 2181 C C . ASP A 1 276 ? -25.428 1.934 14.866 1.00 83.88 276 ASP A C 1
ATOM 2183 O O . ASP A 1 276 ? -24.978 0.864 14.451 1.00 83.88 276 ASP A O 1
ATOM 2187 N N . GLU A 1 277 ? -26.347 1.985 15.832 1.00 73.06 277 GLU A N 1
ATOM 2188 C CA . GLU A 1 277 ? -26.853 0.795 16.538 1.00 73.06 277 GLU A CA 1
ATOM 2189 C C . GLU A 1 277 ? -27.783 -0.079 15.672 1.00 73.06 277 GLU A C 1
ATOM 2191 O O . GLU A 1 277 ? -28.208 -1.146 16.106 1.00 73.06 277 GLU A O 1
ATOM 2196 N N . GLY A 1 278 ? -28.013 0.310 14.412 1.00 59.28 278 GLY A N 1
ATOM 2197 C CA . GLY A 1 278 ? -29.098 -0.215 13.590 1.00 59.28 278 GLY A CA 1
ATOM 2198 C C . GLY A 1 278 ? -30.420 0.424 14.015 1.00 59.28 278 GLY A C 1
ATOM 2199 O O . GLY A 1 278 ? -30.673 0.615 15.202 1.00 59.28 278 GLY A O 1
ATOM 2200 N N . LYS A 1 279 ? -31.236 0.828 13.043 1.00 40.66 279 LYS A N 1
ATOM 2201 C CA . LYS A 1 279 ? -32.669 1.023 13.283 1.00 40.66 279 LYS A CA 1
ATOM 2202 C C . LYS A 1 279 ? -33.368 -0.315 13.123 1.00 40.66 279 LYS A C 1
ATOM 2204 O O . LYS A 1 279 ? -32.924 -1.069 12.226 1.00 40.66 279 LYS A O 1
#

Sequence (279 aa):
MLELTGVGSLLRGISVVYWLLATSALALAIWKGPRWWGKSLGAIAVLLLFGFFPVKGWLEAQKRNAYAQEAWAYFKKLCDEKSGEKIYKTFTGVKSVLVVKPLPPATDRDHFDQYWYGDPYSLPATSRRDIRAAGLLTLDSRRPTGIQKGLRFVEIKRDSSEGVRFQRVSSPPGSGGYFVEDIPKSVSNFGISWEDISTPEDRKYWVAGSRLTVIDLRTKSLVAERIGYFIEAGFGSDSGGRRPWLTSRGPNTTCPSLKGEDYSDQWFILTALSVDEGK